Protein AF-0000000086680291 (afdb_homodimer)

Solvent-accessible surface area (backbone atoms only — not comparable to full-atom values): 14594 Å² total; per-residue (Å²): 132,81,42,62,79,55,76,94,54,46,57,50,33,72,49,66,26,49,26,34,42,19,30,31,40,96,87,62,37,33,43,34,43,78,38,65,44,35,64,46,83,51,97,93,32,51,30,39,36,39,74,45,59,66,85,38,68,64,52,56,16,38,73,78,38,37,42,27,11,30,26,35,42,32,84,90,45,73,49,30,36,41,31,36,31,26,33,55,76,48,73,38,56,79,63,20,62,62,51,46,39,55,48,23,36,63,65,67,71,38,74,61,84,78,78,54,93,87,67,49,44,31,30,36,35,27,38,45,67,41,70,48,75,50,67,80,115,132,81,43,62,80,56,78,94,55,47,57,50,33,71,47,69,26,49,25,33,43,19,29,32,40,98,87,60,37,34,43,33,42,79,38,66,45,35,65,45,83,51,97,93,34,52,30,39,38,40,73,43,58,66,86,38,68,65,53,56,16,39,73,78,37,38,42,27,11,31,24,35,42,32,82,89,45,71,49,31,36,40,30,37,30,28,34,54,75,47,73,37,57,76,62,20,62,62,51,45,38,54,48,23,37,62,65,68,70,38,74,62,85,79,78,54,92,88,66,49,44,33,29,36,35,26,39,46,66,42,68,49,75,49,66,80,114

pLDDT: mean 97.07, std 4.75, range [52.84, 99.0]

Sequence (274 aa):
MTTRIPDDYLDLFTGSAFGHLATVMADGSPQVTPVWVAVEERDGGQVVLVNSKQGRLKNRNMARRPRVALSVQDPERPYRYVSVRGVVESVSTDGAEEQLEGLSQRYLGTAYPWYRPGEVRELFRIRPDRVVVADFGMTTRIPDDYLDLFTGSAFGHLATVMADGSPQVTPVWVAVEERDGGQVVLVNSKQGRLKNRNMARRPRVALSVQDPERPYRYVSVRGVVESVSTDGAEEQLEGLSQRYLGTAYPWYRPGEVRELFRIRPDRVVVADFG

Secondary structure (DSSP, 8-state):
------GGGTHHHHSSPEEEEEEE-TTS-EEEEEEE-EEEEETTEEEEEEEEETT-HHHHHHHH--EEEEEEE-SSSTTEEEEEEEEEEEEESTTHHHHHHHHHHHHHSSS-TT--TT--EEEEEEEEEEEEEEE--/------GGGTHHHHSSPEEEEEEE-TTS-EEEEEEE-EEEEETTEEEEEEEEETT-HHHHHHHH--EEEEEEE-SSSTTEEEEEEEEEEEEESTTHHHHHHHHHHHHHSSS-TT--TT--EEEEEEEEEEEEEEE--

Nearest PDB structures (foldseek):
  3f7e-assembly1_B  TM=8.906E-01  e=2.891E-12  Mycolicibacterium smegmatis
  8ct0-assembly2_B  TM=5.779E-01  e=1.675E-03  Kitasatospora aureofaciens
  8ct0-assembly4_E  TM=5.747E-01  e=1.584E-03  Kitasatospora aureofaciens
  5zyr-assembly1_B  TM=5.551E-01  e=2.933E-03  Acinetobacter baumannii
  3kyg-assembly1_B  TM=6.711E-01  e=6.051E-02  Vibrio cholerae

Organism: NCBI:txid175570

Structure (mmCIF, N/CA/C/O backbone):
data_AF-0000000086680291-model_v1
#
loop_
_entity.id
_entity.type
_entity.pdbx_description
1 polymer 'PPOX class F420-dependent enzyme'
#
loop_
_atom_site.group_PDB
_atom_site.id
_atom_site.type_symbol
_atom_site.label_atom_id
_atom_site.label_alt_id
_atom_site.label_comp_id
_atom_site.label_asym_id
_atom_site.label_entity_id
_atom_site.label_seq_id
_atom_site.pdbx_PDB_ins_code
_atom_site.Cartn_x
_atom_site.Cartn_y
_atom_site.Cartn_z
_atom_site.occupancy
_atom_site.B_iso_or_equiv
_atom_site.auth_seq_id
_atom_site.auth_comp_id
_atom_site.auth_asym_id
_atom_site.auth_atom_id
_atom_site.pdbx_PDB_model_num
ATOM 1 N N . MET A 1 1 ? 20.406 10.758 14 1 52.84 1 MET A N 1
ATOM 2 C CA . MET A 1 1 ? 20.203 11.422 12.719 1 52.84 1 MET A CA 1
ATOM 3 C C . MET A 1 1 ? 18.781 11.172 12.211 1 52.84 1 MET A C 1
ATOM 5 O O . MET A 1 1 ? 18.297 10.047 12.242 1 52.84 1 MET A O 1
ATOM 9 N N . THR A 1 2 ? 17.984 12.289 12.016 1 80.62 2 THR A N 1
ATOM 10 C CA . THR A 1 2 ? 16.578 12.234 11.648 1 80.62 2 THR A CA 1
ATOM 11 C C . THR A 1 2 ? 16.406 11.664 10.242 1 80.62 2 THR A C 1
ATOM 13 O O . THR A 1 2 ? 17.109 12.062 9.312 1 80.62 2 THR A O 1
ATOM 16 N N . THR A 1 3 ? 15.797 10.484 10.141 1 92.44 3 THR A N 1
ATOM 17 C CA . THR A 1 3 ? 15.523 9.883 8.844 1 92.44 3 THR A CA 1
ATOM 18 C C . THR A 1 3 ? 14.711 10.828 7.969 1 92.44 3 THR A C 1
ATOM 20 O O . THR A 1 3 ? 13.734 11.43 8.43 1 92.44 3 THR A O 1
ATOM 23 N N . ARG A 1 4 ? 15.258 11.023 6.758 1 95.38 4 ARG A N 1
ATOM 24 C CA . ARG A 1 4 ? 14.594 11.961 5.859 1 95.38 4 ARG A CA 1
ATOM 25 C C . ARG A 1 4 ? 14.289 11.312 4.516 1 95.38 4 ARG A C 1
ATOM 27 O O . ARG A 1 4 ? 14.992 10.391 4.09 1 95.38 4 ARG A O 1
ATOM 34 N N . ILE A 1 5 ? 13.203 11.805 3.883 1 97.56 5 ILE A N 1
ATOM 35 C CA . ILE A 1 5 ? 12.953 11.508 2.477 1 97.56 5 ILE A CA 1
ATOM 36 C C . ILE A 1 5 ? 13.945 12.273 1.603 1 97.56 5 ILE A C 1
ATOM 38 O O . ILE A 1 5 ? 14.086 13.492 1.729 1 97.56 5 ILE A O 1
ATOM 42 N N . PRO A 1 6 ? 14.664 11.562 0.77 1 97.31 6 PRO A N 1
ATOM 43 C CA . PRO A 1 6 ? 15.625 12.258 -0.085 1 97.31 6 PRO A CA 1
ATOM 44 C C . PRO A 1 6 ? 14.984 13.375 -0.909 1 97.31 6 PRO A C 1
ATOM 46 O O . PRO A 1 6 ? 13.852 13.227 -1.383 1 97.31 6 PRO A O 1
ATOM 49 N N . ASP A 1 7 ? 15.742 14.438 -1.147 1 96.38 7 ASP A N 1
ATOM 50 C CA . ASP A 1 7 ? 15.227 15.641 -1.808 1 96.38 7 ASP A CA 1
ATOM 51 C C . ASP A 1 7 ? 14.609 15.297 -3.162 1 96.38 7 ASP A C 1
ATOM 53 O O . ASP A 1 7 ? 13.578 15.852 -3.533 1 96.38 7 ASP A O 1
ATOM 57 N N . ASP A 1 8 ? 15.219 14.367 -3.908 1 96.94 8 ASP A N 1
ATOM 58 C CA . ASP A 1 8 ? 14.805 14.016 -5.262 1 96.94 8 ASP A CA 1
ATOM 59 C C . ASP A 1 8 ? 13.477 13.258 -5.246 1 96.94 8 ASP A C 1
ATOM 61 O O . ASP A 1 8 ? 12.898 12.992 -6.301 1 96.94 8 ASP A O 1
ATOM 65 N N . TYR A 1 9 ? 12.93 12.945 -4.039 1 98.19 9 TYR A N 1
ATOM 66 C CA . TYR A 1 9 ? 11.672 12.203 -3.947 1 98.19 9 TYR A CA 1
ATOM 67 C C . TYR A 1 9 ? 10.609 13.023 -3.232 1 98.19 9 TYR A C 1
ATOM 69 O O . TYR A 1 9 ? 9.469 12.57 -3.074 1 98.19 9 TYR A O 1
ATOM 77 N N . LEU A 1 10 ? 10.938 14.227 -2.791 1 97.75 10 LEU A N 1
ATOM 78 C CA . LEU A 1 10 ? 9.992 15.078 -2.074 1 97.75 10 LEU A CA 1
ATOM 79 C C . LEU A 1 10 ? 8.844 15.5 -2.986 1 97.75 10 LEU A C 1
ATOM 81 O O . LEU A 1 10 ? 7.75 15.797 -2.51 1 97.75 10 LEU A O 1
ATOM 85 N N . ASP A 1 11 ? 9.102 15.484 -4.309 1 98.19 11 ASP A N 1
ATOM 86 C CA . ASP A 1 11 ? 8.07 15.844 -5.273 1 98.19 11 ASP A CA 1
ATOM 87 C C . ASP A 1 11 ? 6.883 14.891 -5.195 1 98.19 11 ASP A C 1
ATOM 89 O O . ASP A 1 11 ? 5.754 15.258 -5.523 1 98.19 11 ASP A O 1
ATOM 93 N N . LEU A 1 12 ? 7.094 13.664 -4.75 1 98.56 12 LEU A N 1
ATOM 94 C CA . LEU A 1 12 ? 6.008 12.695 -4.59 1 98.56 12 LEU A CA 1
ATOM 95 C C . LEU A 1 12 ? 5.039 13.148 -3.5 1 98.56 12 LEU A C 1
ATOM 97 O O . LEU A 1 12 ? 3.861 12.781 -3.523 1 98.56 12 LEU A O 1
ATOM 101 N N . PHE A 1 13 ? 5.496 13.992 -2.594 1 98.5 13 PHE A N 1
ATOM 102 C CA . PHE A 1 13 ? 4.684 14.422 -1.464 1 98.5 13 PHE A CA 1
ATOM 103 C C . PHE A 1 13 ? 4.168 15.844 -1.678 1 98.5 13 PHE A C 1
ATOM 105 O O . PHE A 1 13 ? 3.346 16.328 -0.903 1 98.5 13 PHE A O 1
ATOM 112 N N . THR A 1 14 ? 4.691 16.516 -2.695 1 97.19 14 THR A N 1
ATOM 113 C CA . THR A 1 14 ? 4.25 17.875 -2.973 1 97.19 14 THR A CA 1
ATOM 114 C C . THR A 1 14 ? 3.389 17.922 -4.234 1 97.19 14 THR A C 1
ATOM 116 O O . THR A 1 14 ? 2.713 18.922 -4.496 1 97.19 14 THR A O 1
ATOM 119 N N . GLY A 1 15 ? 3.43 16.812 -4.969 1 97 15 GLY A N 1
ATOM 120 C 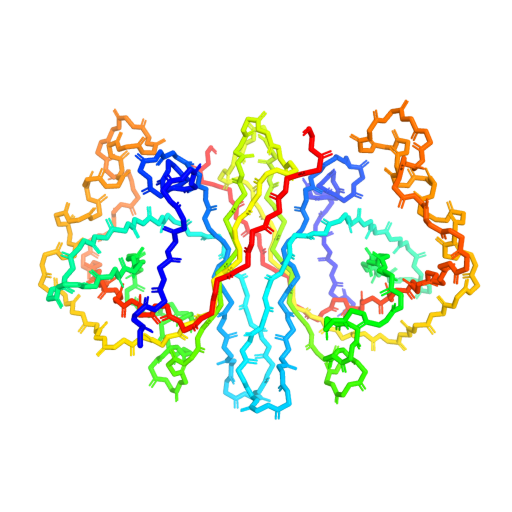CA . GLY A 1 15 ? 2.559 16.641 -6.121 1 97 15 GLY A CA 1
ATOM 121 C C . GLY A 1 15 ? 1.284 15.883 -5.805 1 97 15 GLY A C 1
ATOM 122 O O . GLY A 1 15 ? 0.722 16.031 -4.715 1 97 15 GLY A O 1
ATOM 123 N N . SER A 1 16 ? 0.807 15.078 -6.805 1 97.25 16 SER A N 1
ATOM 124 C CA . SER A 1 16 ? -0.5 14.453 -6.641 1 97.25 16 SER A CA 1
ATOM 125 C C . SER A 1 16 ? -0.378 12.938 -6.551 1 97.25 16 SER A C 1
ATOM 127 O O . SER A 1 16 ? -1.304 12.211 -6.922 1 97.25 16 SER A O 1
ATOM 129 N N . ALA A 1 17 ? 0.81 12.461 -6.156 1 98.56 17 ALA A N 1
ATOM 130 C CA . ALA A 1 17 ? 0.977 11.023 -5.953 1 98.56 17 ALA A CA 1
ATOM 131 C C . ALA A 1 17 ? 0.166 10.539 -4.754 1 98.56 17 ALA A C 1
ATOM 133 O O . ALA A 1 17 ? 0.077 11.234 -3.738 1 98.56 17 ALA A O 1
ATOM 134 N N . PHE A 1 18 ? -0.437 9.391 -4.895 1 98.75 18 PHE A N 1
ATOM 135 C CA . PHE A 1 18 ? -1.094 8.758 -3.756 1 98.75 18 PHE A CA 1
ATOM 136 C C . PHE A 1 18 ? -0.089 7.973 -2.918 1 98.75 18 PHE A C 1
ATOM 138 O O . PHE A 1 18 ? 0.901 7.461 -3.445 1 98.75 18 PHE A O 1
ATOM 145 N N . GLY A 1 19 ? -0.344 7.906 -1.673 1 98.88 19 GLY A N 1
ATOM 146 C CA . GLY A 1 19 ? 0.287 6.93 -0.799 1 98.88 19 GLY A CA 1
ATOM 147 C C . GLY A 1 19 ? -0.612 5.754 -0.471 1 98.88 19 GLY A C 1
ATOM 148 O O . GLY A 1 19 ? -1.834 5.898 -0.405 1 98.88 19 GLY A O 1
ATOM 149 N N . HIS A 1 20 ? -0.045 4.641 -0.271 1 98.94 20 HIS A N 1
ATOM 150 C CA . HIS A 1 20 ? -0.736 3.482 0.283 1 98.94 20 HIS A CA 1
ATOM 151 C C . HIS A 1 20 ? -0.276 3.197 1.708 1 98.94 20 HIS A C 1
ATOM 153 O O . HIS A 1 20 ? 0.855 2.756 1.923 1 98.94 20 HIS A O 1
ATOM 159 N N . LEU A 1 21 ? -1.153 3.52 2.668 1 99 21 LEU A N 1
ATOM 160 C CA . LEU A 1 21 ? -0.85 3.473 4.094 1 99 21 LEU A CA 1
ATOM 161 C C . LEU A 1 21 ? -1.194 2.107 4.68 1 99 21 LEU A C 1
ATOM 163 O O . LEU A 1 21 ? -2.35 1.68 4.629 1 99 21 LEU A O 1
ATOM 167 N N . ALA A 1 22 ? -0.197 1.456 5.164 1 99 22 ALA A N 1
ATOM 168 C CA . ALA A 1 22 ? -0.385 0.183 5.852 1 99 22 ALA A CA 1
ATOM 169 C C . ALA A 1 22 ? -0.428 0.379 7.367 1 99 22 ALA A C 1
ATOM 171 O O . ALA A 1 22 ? 0.438 1.048 7.934 1 99 22 ALA A O 1
ATOM 172 N N . THR A 1 23 ? -1.399 -0.088 7.969 1 99 23 THR A N 1
ATOM 173 C CA . THR A 1 23 ? -1.589 -0.13 9.414 1 99 23 THR A CA 1
ATOM 174 C C . THR A 1 23 ? -1.835 -1.561 9.883 1 99 23 THR A C 1
ATOM 176 O O . THR A 1 23 ? -1.969 -2.475 9.07 1 99 23 THR A O 1
ATOM 179 N N . VAL A 1 24 ? -1.775 -1.788 11.203 1 98.94 24 VAL A N 1
ATOM 180 C CA . VAL A 1 24 ? -1.942 -3.133 11.75 1 98.94 24 VAL A CA 1
ATOM 181 C C . VAL A 1 24 ? -3.225 -3.199 12.578 1 98.94 24 VAL A C 1
ATOM 183 O O . VAL A 1 24 ? -3.434 -2.381 13.477 1 98.94 24 VAL A O 1
ATOM 186 N N . MET A 1 25 ? -4.004 -4.18 12.234 1 98.81 25 MET A N 1
ATOM 187 C CA . MET A 1 25 ? -5.301 -4.344 12.875 1 98.81 25 MET A CA 1
ATOM 188 C C . MET A 1 25 ? -5.148 -4.977 14.258 1 98.81 25 MET A C 1
ATOM 190 O O . MET A 1 25 ? -4.059 -5.418 14.625 1 98.81 25 MET A O 1
ATOM 194 N N . ALA A 1 26 ? -6.242 -5.008 15.039 1 98.56 26 ALA A N 1
ATOM 195 C CA . ALA A 1 26 ? -6.242 -5.523 16.406 1 98.56 26 ALA A CA 1
ATOM 196 C C . ALA A 1 26 ? -5.773 -6.977 16.453 1 98.56 26 ALA A C 1
ATOM 198 O O . ALA A 1 26 ? -5.117 -7.398 17.406 1 98.56 26 ALA A O 1
ATOM 199 N N . ASP A 1 27 ? -5.996 -7.754 15.414 1 98.31 27 ASP A N 1
ATOM 200 C CA . ASP A 1 27 ? -5.652 -9.172 15.391 1 98.31 27 ASP A CA 1
ATOM 201 C C . ASP A 1 27 ? -4.23 -9.383 14.875 1 98.31 27 ASP A C 1
ATOM 203 O O . ASP A 1 27 ? -3.803 -10.516 14.664 1 98.31 27 ASP A O 1
ATOM 207 N N . GLY A 1 28 ? -3.566 -8.312 14.57 1 98.62 28 GLY A N 1
ATOM 208 C CA . GLY A 1 28 ? -2.17 -8.383 14.172 1 98.62 28 GLY A CA 1
ATOM 209 C C . GLY A 1 28 ? -1.984 -8.438 12.664 1 98.62 28 GLY A C 1
ATOM 210 O O . GLY A 1 28 ? -0.855 -8.398 12.172 1 98.62 28 GLY A O 1
ATOM 211 N N . SER A 1 29 ? -3.076 -8.547 11.898 1 98.81 29 SER A N 1
ATOM 212 C CA . SER A 1 29 ? -2.988 -8.562 10.438 1 98.81 29 SER A CA 1
ATOM 213 C C . SER A 1 29 ? -2.965 -7.148 9.867 1 98.81 29 SER A C 1
ATOM 215 O O . SER A 1 29 ? -3.352 -6.195 10.547 1 98.81 29 SER A O 1
ATOM 217 N N . PRO A 1 30 ? -2.455 -6.973 8.648 1 98.94 30 PRO A N 1
ATOM 218 C CA . PRO A 1 30 ? -2.346 -5.621 8.102 1 98.94 30 PRO A CA 1
ATOM 219 C C . PRO A 1 30 ? -3.604 -5.188 7.352 1 98.94 30 PRO A C 1
ATOM 221 O O . PRO A 1 30 ? -4.422 -6.027 6.973 1 98.94 30 PRO A O 1
ATOM 224 N N . GLN A 1 31 ? -3.76 -3.924 7.23 1 98.88 31 GLN A N 1
ATOM 225 C CA . GLN A 1 31 ? -4.672 -3.201 6.348 1 98.88 31 GLN A CA 1
ATOM 226 C C . GLN A 1 31 ? -3.928 -2.15 5.527 1 98.88 31 GLN A C 1
ATOM 228 O O . GLN A 1 31 ? -2.994 -1.517 6.023 1 98.88 31 GLN A O 1
ATOM 233 N N . VAL A 1 32 ? -4.324 -1.943 4.289 1 98.94 32 VAL A N 1
ATOM 234 C CA . VAL A 1 32 ? -3.662 -0.935 3.467 1 98.94 32 VAL A CA 1
ATOM 235 C C . VAL A 1 32 ? -4.695 -0.216 2.6 1 98.94 32 VAL A C 1
ATOM 237 O O . VAL A 1 32 ? -5.609 -0.845 2.062 1 98.94 32 VAL A O 1
ATOM 240 N N . THR A 1 33 ? -4.629 1.064 2.541 1 98.56 33 THR A N 1
ATOM 241 C CA . THR A 1 33 ? -5.555 1.887 1.768 1 98.56 33 THR A CA 1
ATOM 242 C C . THR A 1 33 ? -4.816 3.037 1.09 1 98.56 33 THR A C 1
ATOM 244 O O . THR A 1 33 ? -3.818 3.537 1.613 1 98.56 33 THR A O 1
ATOM 247 N N . PRO A 1 34 ? -5.352 3.445 -0.085 1 98.75 34 PRO A N 1
ATOM 248 C CA . PRO A 1 34 ? -4.777 4.66 -0.673 1 98.75 34 PRO A CA 1
ATOM 249 C C . PRO A 1 34 ? -5.156 5.922 0.098 1 98.75 34 PRO A C 1
ATOM 251 O O . PRO A 1 34 ? -6.273 6.027 0.608 1 98.75 34 PRO A O 1
ATOM 254 N N . VAL A 1 35 ? -4.203 6.871 0.166 1 98.88 35 VAL A N 1
ATOM 255 C CA . VAL A 1 35 ? -4.418 8.141 0.854 1 98.88 35 VAL A CA 1
ATOM 256 C C . VAL A 1 35 ? -3.717 9.266 0.094 1 98.88 35 VAL A C 1
ATOM 258 O O . VAL A 1 35 ? -2.777 9.016 -0.665 1 98.88 35 VAL A O 1
ATOM 261 N N . TRP A 1 36 ? -4.219 10.5 0.311 1 98.88 36 TRP A N 1
ATOM 262 C CA . TRP A 1 36 ? -3.418 11.672 -0.016 1 98.88 36 TRP A CA 1
ATOM 263 C C . TRP A 1 36 ? -2.314 11.883 1.016 1 98.88 36 TRP A C 1
ATOM 265 O O . TRP A 1 36 ? -2.484 11.555 2.191 1 98.88 36 TRP A O 1
ATOM 275 N N . VAL A 1 37 ? -1.168 12.422 0.545 1 98.94 37 VAL A N 1
ATOM 276 C CA . VAL A 1 37 ? -0.034 12.562 1.452 1 98.94 37 VAL A CA 1
ATOM 277 C C . VAL A 1 37 ? 0.583 13.953 1.293 1 98.94 37 VAL A C 1
ATOM 279 O O . VAL A 1 37 ? 0.422 14.594 0.253 1 98.94 37 VAL A O 1
ATOM 282 N N . ALA A 1 38 ? 1.226 14.375 2.32 1 98.81 38 ALA A N 1
ATOM 283 C CA . ALA A 1 38 ? 2.055 15.578 2.342 1 98.81 38 ALA A CA 1
ATOM 284 C C . ALA A 1 38 ? 3.248 15.406 3.279 1 98.81 38 ALA A C 1
ATOM 286 O O . ALA A 1 38 ? 3.344 14.398 3.99 1 98.81 38 ALA A O 1
ATOM 287 N N . VAL A 1 39 ? 4.191 16.25 3.146 1 98.31 39 VAL A N 1
ATOM 288 C CA . VAL A 1 39 ? 5.344 16.297 4.043 1 98.31 39 VAL A CA 1
ATOM 289 C C . VAL A 1 39 ? 5.57 17.734 4.52 1 98.31 39 VAL A C 1
ATOM 291 O O . VAL A 1 39 ? 5.359 18.688 3.764 1 98.31 39 VAL A O 1
ATOM 294 N N . GLU A 1 40 ? 5.867 17.859 5.723 1 95.81 40 GLU A N 1
ATOM 295 C CA . GLU A 1 40 ? 6.25 19.172 6.246 1 95.81 40 GLU A CA 1
ATOM 296 C C . GLU A 1 40 ? 7.527 19.078 7.07 1 95.81 40 GLU A C 1
ATOM 298 O O . GLU A 1 40 ? 7.895 18 7.551 1 95.81 40 GLU A O 1
ATOM 303 N N . GLU A 1 41 ? 8.18 20.219 7.152 1 94.38 41 GLU A N 1
ATOM 304 C CA . GLU A 1 41 ? 9.312 20.375 8.07 1 94.38 41 GLU A CA 1
ATOM 305 C C . GLU A 1 41 ? 8.836 20.766 9.461 1 94.38 41 GLU A C 1
ATOM 307 O O . GLU A 1 41 ? 8.047 21.703 9.609 1 94.38 41 GLU A O 1
ATOM 312 N N . ARG A 1 42 ? 9.297 19.953 10.422 1 89.12 42 ARG A N 1
ATOM 313 C CA . ARG A 1 42 ? 8.953 20.25 11.812 1 89.12 42 ARG A CA 1
ATOM 314 C C . ARG A 1 42 ? 10.125 19.969 12.734 1 89.12 42 ARG A C 1
ATOM 316 O O . ARG A 1 42 ? 10.664 18.859 12.742 1 89.12 42 ARG A O 1
ATOM 323 N N . ASP A 1 43 ? 10.516 21.047 13.562 1 88.12 43 ASP A N 1
ATOM 324 C CA . ASP A 1 43 ? 11.562 20.953 14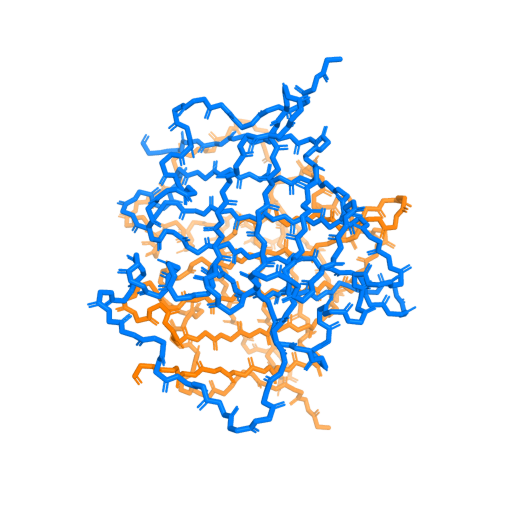.578 1 88.12 43 ASP A CA 1
ATOM 325 C C . ASP A 1 43 ? 12.836 20.344 13.984 1 88.12 43 ASP A C 1
ATOM 327 O O . ASP A 1 43 ? 13.438 19.453 14.578 1 88.12 43 ASP A O 1
ATOM 331 N N . GLY A 1 44 ? 13.156 20.719 12.82 1 87.44 44 GLY A N 1
ATOM 332 C CA . GLY A 1 44 ? 14.398 20.312 12.188 1 87.44 44 GLY A CA 1
ATOM 333 C C . GLY A 1 44 ? 14.305 18.953 11.531 1 87.44 44 GLY A C 1
ATOM 334 O O . GLY A 1 44 ? 15.297 18.438 11.016 1 87.44 44 GLY A O 1
ATOM 335 N N . GLY A 1 45 ? 13.094 18.391 11.57 1 92.88 45 GLY A N 1
ATOM 336 C CA . GLY A 1 45 ? 12.875 17.109 10.914 1 92.88 45 GLY A CA 1
ATOM 337 C C . GLY A 1 45 ? 11.695 17.125 9.953 1 92.88 45 GLY A C 1
ATOM 338 O O . GLY A 1 45 ? 11.086 18.172 9.727 1 92.88 45 GLY A O 1
ATOM 339 N N . GLN A 1 46 ? 11.523 15.969 9.273 1 95.5 46 GLN A N 1
ATOM 340 C CA . GLN A 1 46 ? 10.406 15.805 8.352 1 95.5 46 GLN A CA 1
ATOM 341 C C . GLN A 1 46 ? 9.281 14.984 8.977 1 95.5 46 GLN A C 1
ATOM 343 O O . GLN A 1 46 ? 9.547 14.031 9.719 1 95.5 46 GLN A O 1
ATOM 348 N N . VAL A 1 47 ? 8.055 15.422 8.703 1 97.69 47 VAL A N 1
ATOM 349 C CA . VAL A 1 47 ? 6.902 14.617 9.094 1 97.69 47 VAL A CA 1
ATOM 350 C C . VAL A 1 47 ? 5.992 14.398 7.887 1 97.69 47 VAL A C 1
ATOM 352 O O . VAL A 1 47 ? 5.77 15.32 7.098 1 97.69 47 VAL A O 1
ATOM 355 N N . VAL A 1 48 ? 5.598 13.188 7.742 1 98.75 48 VAL A N 1
ATOM 356 C CA . VAL A 1 48 ? 4.605 12.859 6.723 1 98.75 48 VAL A CA 1
ATOM 357 C C . VAL A 1 48 ? 3.199 13.062 7.281 1 98.75 48 VAL A C 1
ATOM 359 O O . VAL A 1 48 ? 2.916 12.688 8.422 1 98.75 48 VAL A O 1
ATOM 362 N N . LEU A 1 49 ? 2.367 13.672 6.445 1 98.88 49 LEU A N 1
ATOM 363 C CA . LEU A 1 49 ? 1.006 13.984 6.863 1 98.88 49 LEU A CA 1
ATOM 364 C C . LEU A 1 49 ? -0.003 13.102 6.133 1 98.88 49 LEU A C 1
ATOM 366 O O . LEU A 1 49 ? 0.078 12.945 4.914 1 98.88 49 LEU A O 1
ATOM 370 N N . VAL A 1 50 ? -0.925 12.578 6.93 1 98.94 50 VAL A N 1
ATOM 371 C CA . VAL A 1 50 ? -2.1 11.883 6.414 1 98.94 50 VAL A CA 1
ATOM 372 C C . VAL A 1 50 ? -3.361 12.445 7.066 1 98.94 50 VAL A C 1
ATOM 374 O O . VAL A 1 50 ? -3.428 12.578 8.289 1 98.94 50 VAL A O 1
ATOM 377 N N . ASN A 1 51 ? -4.289 12.859 6.23 1 98.94 51 ASN A N 1
ATOM 378 C CA . ASN A 1 51 ? -5.598 13.352 6.648 1 98.94 51 ASN A CA 1
ATOM 379 C C . ASN A 1 51 ? -6.672 12.281 6.504 1 98.94 51 ASN A C 1
ATOM 381 O O . ASN A 1 51 ? -6.789 11.648 5.449 1 98.94 51 ASN A O 1
ATOM 385 N N . SER A 1 52 ? -7.418 11.969 7.566 1 98.81 52 SER A N 1
ATOM 386 C CA . SER A 1 52 ? -8.398 10.883 7.523 1 98.81 52 SER A CA 1
ATOM 387 C C . SER A 1 52 ? -9.656 11.242 8.305 1 98.81 52 SER A C 1
ATOM 389 O O . SER A 1 52 ? -9.578 11.914 9.336 1 98.81 52 SER A O 1
ATOM 391 N N . LYS A 1 53 ? -10.781 10.812 7.766 1 98.5 53 LYS A N 1
ATOM 392 C CA . LYS A 1 53 ? -12.039 11 8.484 1 98.5 53 LYS A CA 1
ATOM 393 C C . LYS A 1 53 ? -12.078 10.156 9.758 1 98.5 53 LYS A C 1
ATOM 395 O O . LYS A 1 53 ? -11.734 8.977 9.734 1 98.5 53 LYS A O 1
ATOM 400 N N . GLN A 1 54 ? -12.5 10.781 10.82 1 98.38 54 GLN A N 1
ATOM 401 C CA . GLN A 1 54 ? -12.648 10.055 12.078 1 98.38 54 GLN A CA 1
ATOM 402 C C . GLN A 1 54 ? -13.57 8.852 11.914 1 98.38 54 GLN A C 1
ATOM 404 O O . GLN A 1 54 ? -14.602 8.945 11.242 1 98.38 54 GLN A O 1
ATOM 409 N N . GLY A 1 55 ? -13.18 7.715 12.539 1 97.31 55 GLY A N 1
ATOM 410 C CA . GLY A 1 55 ? -14.023 6.531 12.523 1 97.31 55 GLY A CA 1
ATOM 411 C C . GLY A 1 55 ? -13.539 5.465 11.555 1 97.31 55 GLY A C 1
ATOM 412 O O . GLY A 1 55 ? -14.023 4.332 11.578 1 97.31 55 GLY A O 1
ATOM 413 N N . ARG A 1 56 ? -12.641 5.824 10.719 1 97.94 56 ARG A N 1
ATOM 414 C CA . ARG A 1 56 ? -12.117 4.852 9.766 1 97.94 56 ARG A CA 1
ATOM 415 C C . ARG A 1 56 ? -11.289 3.783 10.469 1 97.94 56 ARG A C 1
ATOM 417 O O . ARG A 1 56 ? -10.727 4.031 11.539 1 97.94 56 ARG A O 1
ATOM 424 N N . LEU A 1 57 ? -11.227 2.666 9.875 1 98.5 57 LEU A N 1
ATOM 425 C CA . LEU A 1 57 ? -10.461 1.545 10.406 1 98.5 57 LEU A CA 1
ATOM 426 C C . LEU A 1 57 ? -8.992 1.931 10.594 1 98.5 57 LEU A C 1
ATOM 428 O O . LEU A 1 57 ? -8.398 1.619 11.625 1 98.5 57 LEU A O 1
ATOM 432 N N . LYS A 1 58 ? -8.406 2.615 9.625 1 98.81 58 LYS A N 1
ATOM 433 C CA . LYS A 1 58 ? -7.004 3.004 9.711 1 98.81 58 LYS A CA 1
ATOM 434 C C . LYS A 1 58 ? -6.758 3.914 10.914 1 98.81 58 LYS A C 1
ATOM 436 O O . LYS A 1 58 ? -5.703 3.844 11.547 1 98.81 58 LYS A O 1
ATOM 441 N N . ASN A 1 59 ? -7.758 4.727 11.211 1 98.88 59 ASN A N 1
ATOM 442 C CA . ASN A 1 59 ? -7.625 5.578 12.383 1 98.88 59 ASN A CA 1
ATOM 443 C C . ASN A 1 59 ? -7.547 4.75 13.664 1 98.88 59 ASN A C 1
ATOM 445 O O . ASN A 1 59 ? -6.672 4.973 14.5 1 98.88 59 ASN A O 1
ATOM 449 N N . ARG A 1 60 ? -8.438 3.85 13.797 1 98.81 60 ARG A N 1
ATOM 450 C CA . ARG A 1 60 ? -8.461 2.98 14.969 1 98.81 60 ARG A CA 1
ATOM 451 C C . ARG A 1 60 ? -7.172 2.164 15.078 1 98.81 60 ARG A C 1
ATOM 453 O O . ARG A 1 60 ? -6.621 1.998 16.172 1 98.81 60 ARG A O 1
ATOM 460 N N . ASN A 1 61 ? -6.723 1.677 13.922 1 98.94 61 ASN A N 1
ATOM 461 C CA . ASN A 1 61 ? -5.473 0.926 13.898 1 98.94 61 ASN A CA 1
ATOM 462 C C . ASN A 1 61 ? -4.305 1.763 14.414 1 98.94 61 ASN A C 1
ATOM 464 O O . ASN A 1 61 ? -3.541 1.311 15.266 1 98.94 61 ASN A O 1
ATOM 468 N N . MET A 1 62 ? -4.211 2.982 13.914 1 98.88 62 MET A N 1
ATOM 469 C CA . MET A 1 62 ? -3.08 3.844 14.25 1 98.88 62 MET A CA 1
ATOM 470 C C . MET A 1 62 ? -3.129 4.266 15.711 1 98.88 62 MET A C 1
ATOM 472 O O . MET A 1 62 ? -2.086 4.441 16.344 1 98.88 62 MET A O 1
ATOM 476 N N . ALA A 1 63 ? -4.32 4.395 16.25 1 98.69 63 ALA A N 1
ATOM 477 C CA . ALA A 1 63 ? -4.465 4.707 17.672 1 98.69 63 ALA A CA 1
ATOM 478 C C . ALA A 1 63 ? -3.951 3.566 18.547 1 98.69 63 ALA A C 1
ATOM 480 O O . ALA A 1 63 ? -3.35 3.801 19.594 1 98.69 63 ALA A O 1
ATOM 481 N N . ARG A 1 64 ? -4.164 2.342 18.141 1 98.62 64 ARG A N 1
ATOM 482 C CA . ARG A 1 64 ? -3.766 1.157 18.891 1 98.62 64 ARG A CA 1
ATOM 483 C C . ARG A 1 64 ? -2.289 0.841 18.672 1 98.62 64 ARG A C 1
ATOM 485 O O . ARG A 1 64 ? -1.595 0.427 19.594 1 98.62 64 ARG A O 1
ATOM 492 N N . ARG A 1 65 ? -1.852 0.993 17.438 1 98.69 65 ARG A N 1
ATOM 493 C CA . ARG A 1 65 ? -0.487 0.697 17.016 1 98.69 65 ARG A CA 1
ATOM 494 C C . ARG A 1 65 ? 0.06 1.803 16.109 1 98.69 65 ARG A C 1
ATOM 496 O O . ARG A 1 65 ? -0.243 1.85 14.922 1 98.69 65 ARG A O 1
ATOM 503 N N . PRO A 1 66 ? 0.903 2.627 16.641 1 98.88 66 PRO A N 1
ATOM 504 C CA . PRO A 1 66 ? 1.252 3.865 15.938 1 98.88 66 PRO A CA 1
ATOM 505 C C . PRO A 1 66 ? 2.322 3.654 14.875 1 98.88 66 PRO A C 1
ATOM 507 O O . PRO A 1 66 ? 2.635 4.578 14.117 1 98.88 66 PRO A O 1
ATOM 510 N N . ARG A 1 67 ? 2.984 2.486 14.852 1 98.88 67 ARG A N 1
ATOM 511 C CA . ARG A 1 67 ? 3.932 2.221 13.773 1 98.88 67 ARG A CA 1
ATOM 512 C C . ARG A 1 67 ? 3.203 1.886 12.477 1 98.88 67 ARG A C 1
ATOM 514 O O . ARG A 1 67 ? 2.332 1.014 12.453 1 98.88 67 ARG A O 1
ATOM 521 N N . VAL A 1 68 ? 3.521 2.604 11.422 1 99 68 VAL A N 1
ATOM 522 C CA . VAL A 1 68 ? 2.838 2.48 10.133 1 99 68 VAL A CA 1
ATOM 523 C C . VAL A 1 68 ? 3.865 2.4 9.008 1 99 68 VAL A C 1
ATOM 525 O O . VAL A 1 68 ? 5.066 2.561 9.242 1 99 68 VAL A O 1
ATOM 528 N N . ALA A 1 69 ? 3.438 2.051 7.812 1 99 69 ALA A N 1
ATOM 529 C CA . ALA A 1 69 ? 4.25 2.076 6.598 1 99 69 ALA A CA 1
ATOM 530 C C . ALA A 1 69 ? 3.498 2.744 5.449 1 99 69 ALA A C 1
ATOM 532 O O . ALA A 1 69 ? 2.266 2.725 5.414 1 99 69 ALA A O 1
ATOM 533 N N . LEU A 1 70 ? 4.188 3.336 4.582 1 98.94 70 LEU A N 1
ATOM 534 C CA . LEU A 1 70 ? 3.65 4.078 3.445 1 98.94 70 LEU A CA 1
ATOM 535 C C . LEU A 1 70 ? 4.461 3.799 2.184 1 98.94 70 LEU A C 1
ATOM 537 O O . LEU A 1 70 ? 5.691 3.826 2.211 1 98.94 70 LEU A O 1
ATOM 541 N N . SER A 1 71 ? 3.791 3.424 1.149 1 98.94 71 SER A N 1
ATOM 542 C CA . SER A 1 71 ? 4.352 3.285 -0.19 1 98.94 71 SER A CA 1
ATOM 543 C C . SER A 1 71 ? 3.82 4.363 -1.128 1 98.94 71 SER A C 1
ATOM 545 O O . SER A 1 71 ? 2.609 4.477 -1.328 1 98.94 71 SER A O 1
ATOM 547 N N . VAL A 1 72 ? 4.695 5.203 -1.674 1 98.88 72 VAL A N 1
ATOM 548 C CA . VAL A 1 72 ? 4.309 6.285 -2.574 1 98.88 72 VAL A CA 1
ATOM 549 C C . VAL A 1 72 ? 5.004 6.109 -3.922 1 98.88 72 VAL A C 1
ATOM 551 O O . VAL A 1 72 ? 6.234 6.125 -4 1 98.88 72 VAL A O 1
ATOM 554 N N . GLN A 1 73 ? 4.188 5.969 -4.941 1 97.94 73 GLN A N 1
ATOM 555 C CA . GLN A 1 73 ? 4.688 5.719 -6.289 1 97.94 73 GLN A CA 1
ATOM 556 C C . GLN A 1 73 ? 4.438 6.914 -7.203 1 97.94 73 GLN A C 1
ATOM 558 O O . GLN A 1 73 ? 3.373 7.539 -7.137 1 97.94 73 GL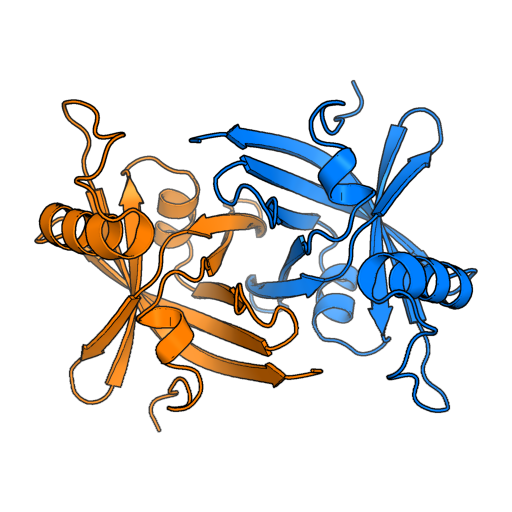N A O 1
ATOM 563 N N . ASP A 1 74 ? 5.391 7.176 -8.062 1 97.69 74 ASP A N 1
ATOM 564 C CA . ASP A 1 74 ? 5.266 8.242 -9.055 1 97.69 74 ASP A CA 1
ATOM 565 C C . ASP A 1 74 ? 4.195 7.902 -10.094 1 97.69 74 ASP A C 1
ATOM 567 O O . ASP A 1 74 ? 4.301 6.895 -10.789 1 97.69 74 ASP A O 1
ATOM 571 N N . PRO A 1 75 ? 3.191 8.766 -10.203 1 95.75 75 PRO A N 1
ATOM 572 C CA . PRO A 1 75 ? 2.117 8.438 -11.141 1 95.75 75 PRO A CA 1
ATOM 573 C C . PRO A 1 75 ? 2.568 8.5 -12.602 1 95.75 75 PRO A C 1
ATOM 575 O O . PRO A 1 75 ? 1.963 7.863 -13.461 1 95.75 75 PRO A O 1
ATOM 578 N N . GLU A 1 76 ? 3.627 9.227 -12.898 1 95.12 76 GLU A N 1
ATOM 579 C CA . GLU A 1 76 ? 4.094 9.383 -14.273 1 95.12 76 GLU A CA 1
ATOM 580 C C . GLU A 1 76 ? 5.242 8.422 -14.578 1 95.12 76 GLU A C 1
ATOM 582 O O . GLU A 1 76 ? 5.562 8.18 -15.742 1 95.12 76 GLU A O 1
ATOM 587 N N . ARG A 1 77 ? 5.945 7.98 -13.562 1 96.88 77 ARG A N 1
ATOM 588 C CA . ARG A 1 77 ? 7.047 7.027 -13.633 1 96.88 77 ARG A CA 1
ATOM 589 C C . ARG A 1 77 ? 6.883 5.926 -12.594 1 96.88 77 ARG A C 1
ATOM 591 O O . ARG A 1 77 ? 7.598 5.902 -11.586 1 96.88 77 ARG A O 1
ATOM 598 N N . PRO A 1 78 ? 6.051 4.969 -12.867 1 95.38 78 PRO A N 1
ATOM 599 C CA . PRO A 1 78 ? 5.559 4.059 -11.836 1 95.38 78 PRO A CA 1
ATOM 600 C C . PRO A 1 78 ? 6.668 3.201 -11.227 1 95.38 78 PRO A C 1
ATOM 602 O O . PRO A 1 78 ? 6.461 2.561 -10.195 1 95.38 78 PRO A O 1
ATOM 605 N N . TYR A 1 79 ? 7.852 3.191 -11.773 1 97.56 79 TYR A N 1
ATOM 606 C CA . TYR A 1 79 ? 8.93 2.379 -11.219 1 97.56 79 TYR A CA 1
ATOM 607 C C . TYR A 1 79 ? 9.828 3.215 -10.312 1 97.56 79 TYR A C 1
ATOM 609 O O . TYR A 1 79 ? 10.852 2.729 -9.828 1 97.56 79 TYR A O 1
ATOM 617 N N . ARG A 1 80 ? 9.508 4.504 -10.164 1 98.44 80 ARG A N 1
ATOM 618 C CA . ARG A 1 80 ? 10.07 5.418 -9.18 1 98.44 80 ARG A CA 1
ATOM 619 C C . ARG A 1 80 ? 9.172 5.523 -7.953 1 98.44 80 ARG A C 1
ATOM 621 O O . ARG A 1 80 ? 8.023 5.965 -8.055 1 98.44 80 ARG A O 1
ATOM 628 N N . TYR A 1 81 ? 9.656 5.074 -6.777 1 98.69 81 TYR A N 1
ATOM 629 C CA . TYR A 1 81 ? 8.797 5.117 -5.594 1 98.69 81 TYR A CA 1
ATOM 630 C C . TYR A 1 81 ? 9.633 5.27 -4.324 1 98.69 81 TYR A C 1
ATOM 632 O O . TYR A 1 81 ? 10.859 5.125 -4.359 1 98.69 81 TYR A O 1
ATOM 640 N N . VAL A 1 82 ? 9.008 5.637 -3.264 1 98.75 82 VAL A N 1
ATOM 641 C CA . VAL A 1 82 ? 9.578 5.711 -1.924 1 98.75 82 VAL A CA 1
ATOM 642 C C . VAL A 1 82 ? 8.734 4.887 -0.955 1 98.75 82 VAL A C 1
ATOM 644 O O . VAL A 1 82 ? 7.504 4.895 -1.037 1 98.75 82 VAL A O 1
ATOM 647 N N . SER A 1 83 ? 9.352 4.066 -0.161 1 98.62 83 SER A N 1
ATOM 648 C CA . SER A 1 83 ? 8.742 3.365 0.965 1 98.62 83 SER A CA 1
ATOM 649 C C . SER A 1 83 ? 9.18 3.971 2.295 1 98.62 83 SER A C 1
ATOM 651 O O . SER A 1 83 ? 10.375 4.117 2.553 1 98.62 83 SER A O 1
ATOM 653 N N . VAL A 1 84 ? 8.25 4.309 3.111 1 98.75 84 VAL A N 1
ATOM 654 C CA . VAL A 1 84 ? 8.5 4.914 4.418 1 98.75 84 VAL A CA 1
ATOM 655 C C . VAL A 1 84 ? 7.934 4.02 5.516 1 98.75 84 VAL A C 1
ATOM 657 O O . VAL A 1 84 ? 6.797 3.547 5.418 1 98.75 84 VAL A O 1
ATOM 660 N N . ARG A 1 85 ? 8.672 3.691 6.484 1 98.88 85 ARG A N 1
ATOM 661 C CA . ARG A 1 85 ? 8.18 3.223 7.773 1 98.88 85 ARG A CA 1
ATOM 662 C C . ARG A 1 85 ? 8.367 4.285 8.852 1 98.88 85 ARG A C 1
ATOM 664 O O . ARG A 1 85 ? 9.383 4.992 8.859 1 98.88 85 ARG A O 1
ATOM 671 N N . GLY A 1 86 ? 7.379 4.414 9.672 1 98.69 86 GLY A N 1
ATOM 672 C CA . GLY A 1 86 ? 7.457 5.457 10.68 1 98.69 86 GLY A CA 1
ATOM 673 C C . GLY A 1 86 ? 6.465 5.273 11.812 1 98.69 86 GLY A C 1
ATOM 674 O O . GLY A 1 86 ? 5.855 4.211 11.945 1 98.69 86 GLY A O 1
ATOM 675 N N . VAL A 1 87 ? 6.398 6.324 12.68 1 98.69 87 VAL A N 1
ATOM 676 C CA . VAL A 1 87 ? 5.555 6.293 13.867 1 98.69 87 VAL A CA 1
ATOM 677 C C . VAL A 1 87 ? 4.648 7.523 13.891 1 98.69 87 VAL A C 1
ATOM 679 O O . VAL A 1 87 ? 5.113 8.648 13.672 1 98.69 87 VAL A O 1
ATOM 682 N N . VAL A 1 88 ? 3.352 7.273 14.047 1 98.88 88 VAL A N 1
ATOM 683 C CA . VAL A 1 88 ? 2.449 8.391 14.305 1 98.88 88 VAL A CA 1
ATOM 684 C C . VAL A 1 88 ? 2.826 9.062 15.625 1 98.88 88 VAL A C 1
ATOM 686 O O . VAL A 1 88 ? 2.654 8.477 16.703 1 98.88 88 VAL A O 1
ATOM 689 N N . GLU A 1 89 ? 3.277 10.266 15.531 1 97.81 89 GLU A N 1
ATOM 690 C CA . GLU A 1 89 ? 3.721 10.93 16.75 1 97.81 89 GLU A CA 1
ATOM 691 C C . GLU A 1 89 ? 2.611 11.797 17.344 1 97.81 89 GLU A C 1
ATOM 693 O O . GLU A 1 89 ? 2.65 12.141 18.531 1 97.81 89 GLU A O 1
ATOM 698 N N . SER A 1 90 ? 1.694 12.219 16.484 1 98.06 90 SER A N 1
ATOM 699 C CA . SER A 1 90 ? 0.562 13 16.969 1 98.06 90 SER A CA 1
ATOM 700 C C . SER A 1 90 ? -0.628 12.906 16.031 1 98.06 90 SER A C 1
ATOM 702 O O . SER A 1 90 ? -0.464 12.594 14.844 1 98.06 90 SER A O 1
ATOM 704 N N . VAL A 1 91 ? -1.786 13.062 16.531 1 98.75 91 VAL A N 1
ATOM 705 C CA . VAL A 1 91 ? -3.045 13.211 15.797 1 98.75 91 VAL A CA 1
ATOM 706 C C . VAL A 1 91 ? -3.834 14.391 16.359 1 98.75 91 VAL A C 1
ATOM 708 O O . VAL A 1 91 ? -3.891 14.586 17.578 1 98.75 91 VAL A O 1
ATOM 711 N N . SER A 1 92 ? -4.387 15.234 15.484 1 98.56 92 SER A N 1
ATOM 712 C CA . SER A 1 92 ? -5.145 16.391 15.945 1 98.56 92 SER A CA 1
ATOM 713 C C . SER A 1 92 ? -6.266 16.75 14.969 1 98.56 92 SER A C 1
ATOM 715 O O . SER A 1 92 ? -6.148 16.5 13.766 1 98.56 92 SER A O 1
ATOM 717 N N . THR A 1 93 ? -7.316 17.328 15.516 1 98.69 93 THR A N 1
ATOM 718 C CA . THR A 1 93 ? -8.367 17.859 14.656 1 98.69 93 THR A CA 1
ATOM 719 C C . THR A 1 93 ? -8.086 19.312 14.289 1 98.69 93 THR A C 1
ATOM 721 O O . THR A 1 93 ? -8.688 19.859 13.359 1 98.69 93 THR A O 1
ATOM 724 N N . ASP A 1 94 ? -7.145 19.891 15.031 1 98.31 94 ASP A N 1
ATOM 725 C CA . ASP A 1 94 ? -6.793 21.281 14.766 1 98.31 94 ASP A CA 1
ATOM 726 C C . ASP A 1 94 ? -6.125 21.422 13.398 1 98.31 94 ASP A C 1
ATOM 728 O O . ASP A 1 94 ? -5.109 20.781 13.125 1 98.31 94 ASP A O 1
ATOM 732 N N . GLY A 1 95 ? -6.742 22.234 12.516 1 97.94 95 GLY A N 1
ATOM 733 C CA . GLY A 1 95 ? -6.176 22.516 11.203 1 97.94 95 GLY A CA 1
ATOM 734 C C . GLY A 1 95 ? -6.426 21.422 10.195 1 97.94 95 GLY A C 1
ATOM 735 O O . GLY A 1 95 ? -5.98 21.5 9.047 1 97.94 95 GLY A O 1
ATOM 736 N N . ALA A 1 96 ? -7.086 20.359 10.609 1 98.69 96 ALA A N 1
ATOM 737 C CA . ALA A 1 96 ? -7.27 19.203 9.742 1 98.69 96 ALA A CA 1
ATOM 738 C C . ALA A 1 96 ? -8.117 19.562 8.523 1 98.69 96 ALA A C 1
ATOM 740 O O . ALA A 1 96 ? -7.816 19.141 7.406 1 98.69 96 ALA A O 1
ATOM 741 N N . GLU A 1 97 ? -9.156 20.344 8.75 1 98 97 GLU A N 1
ATOM 742 C CA . GLU A 1 97 ? -10.023 20.703 7.633 1 98 97 GLU A CA 1
ATOM 743 C C . GLU A 1 97 ? -9.297 21.609 6.637 1 98 97 GLU A C 1
ATOM 745 O O . GLU A 1 97 ? -9.422 21.422 5.426 1 98 97 GLU A O 1
ATOM 750 N N . GLU A 1 98 ? -8.578 22.578 7.152 1 98.19 98 GLU A N 1
ATOM 751 C CA . GLU A 1 98 ? -7.789 23.453 6.285 1 98.19 98 GLU A CA 1
ATOM 752 C C . GLU A 1 98 ? -6.754 22.656 5.5 1 98.19 98 GLU A C 1
ATOM 754 O O . GLU A 1 98 ? -6.547 22.891 4.309 1 98.19 98 GLU A O 1
ATOM 759 N N . GLN A 1 99 ? -6.109 21.766 6.184 1 98.62 99 GLN A N 1
ATOM 760 C CA . GLN A 1 99 ? -5.109 20.922 5.535 1 98.62 99 GLN A CA 1
ATOM 761 C C . GLN A 1 99 ? -5.742 20.062 4.449 1 98.62 99 GLN A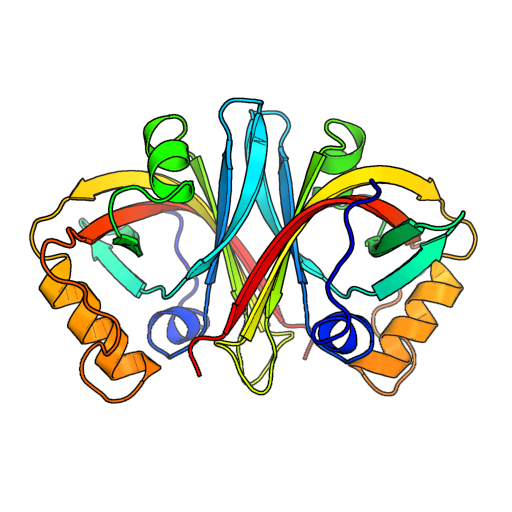 C 1
ATOM 763 O O . GLN A 1 99 ? -5.164 19.875 3.377 1 98.62 99 GLN A O 1
ATOM 768 N N . LEU A 1 100 ? -6.93 19.531 4.699 1 98.5 100 LEU A N 1
ATOM 769 C CA . LEU A 1 100 ? -7.66 18.75 3.709 1 98.5 100 LEU A CA 1
ATOM 770 C C . LEU A 1 100 ? -7.953 19.594 2.467 1 98.5 100 LEU A C 1
ATOM 772 O O . LEU A 1 100 ? -7.816 19.109 1.342 1 98.5 100 LEU A O 1
ATOM 776 N N . GLU A 1 101 ? -8.383 20.781 2.666 1 98.5 101 GLU A N 1
ATOM 777 C CA . GLU A 1 101 ? -8.68 21.656 1.537 1 98.5 101 GLU A CA 1
ATOM 778 C C . GLU A 1 101 ? -7.438 21.922 0.699 1 98.5 101 GLU A C 1
ATOM 780 O O . GLU A 1 101 ? -7.508 21.969 -0.531 1 98.5 101 GLU A O 1
ATOM 785 N N . GLY A 1 102 ? -6.305 22.141 1.375 1 98.5 102 GLY A N 1
ATOM 786 C CA . GLY A 1 102 ? -5.051 22.25 0.647 1 98.5 102 GLY A CA 1
ATOM 787 C C . GLY A 1 102 ? -4.727 21.031 -0.191 1 98.5 102 GLY A C 1
ATOM 788 O O . GLY A 1 102 ? -4.312 21.156 -1.345 1 98.5 102 GLY A O 1
ATOM 789 N N . LEU A 1 103 ? -4.949 19.844 0.333 1 98.75 103 LEU A N 1
ATOM 790 C CA . LEU A 1 103 ? -4.742 18.594 -0.406 1 98.75 103 LEU A CA 1
ATOM 791 C C . LEU A 1 103 ? -5.691 18.516 -1.599 1 98.75 103 LEU A C 1
ATOM 793 O O . LEU A 1 103 ? -5.273 18.141 -2.699 1 98.75 103 LEU A O 1
ATOM 797 N N . SER A 1 104 ? -6.945 18.859 -1.31 1 98.5 104 SER A N 1
ATOM 798 C CA . SER A 1 104 ? -7.934 18.766 -2.377 1 98.5 104 SER A CA 1
ATOM 799 C C . SER A 1 104 ? -7.559 19.656 -3.562 1 98.5 104 SER A C 1
ATOM 801 O O . SER A 1 104 ? -7.68 19.234 -4.715 1 98.5 104 SER A O 1
ATOM 803 N N . GLN A 1 105 ? -7.125 20.844 -3.264 1 98.44 105 GLN A N 1
ATOM 804 C CA . GLN A 1 105 ? -6.68 21.734 -4.332 1 98.44 105 GLN A CA 1
ATOM 805 C C . GLN A 1 105 ? -5.516 21.125 -5.109 1 98.44 105 GLN A C 1
ATOM 807 O O . GLN A 1 105 ? -5.469 21.219 -6.336 1 98.44 105 GLN A O 1
ATOM 812 N N . ARG A 1 106 ? -4.66 20.547 -4.414 1 98.19 106 ARG A N 1
ATOM 813 C CA . ARG A 1 106 ? -3.473 19.969 -5.039 1 98.19 106 ARG A CA 1
ATOM 814 C C . ARG A 1 106 ? -3.832 18.75 -5.883 1 98.19 106 ARG A C 1
ATOM 816 O O . ARG A 1 106 ? -3.344 18.594 -7.004 1 98.19 106 ARG A O 1
ATOM 823 N N . TYR A 1 107 ? -4.723 17.844 -5.414 1 98.06 107 TYR A N 1
ATOM 824 C CA . TYR A 1 107 ? -5.02 16.562 -6.047 1 98.06 107 TYR A CA 1
ATOM 825 C C . TYR A 1 107 ? -6.117 16.719 -7.094 1 98.06 107 TYR A C 1
ATOM 827 O O . TYR A 1 107 ? -6.109 16.031 -8.117 1 98.06 107 TYR A O 1
ATOM 835 N N . LEU A 1 108 ? -7.02 17.641 -6.766 1 97.56 108 LEU A N 1
ATOM 836 C CA . LEU A 1 108 ? -8.211 17.672 -7.602 1 97.56 108 LEU A CA 1
ATOM 837 C C . LEU A 1 108 ? -8.328 19.016 -8.336 1 97.56 108 LEU A C 1
ATOM 839 O O . LEU A 1 108 ? -9.055 19.125 -9.328 1 97.56 108 LEU A O 1
ATOM 843 N N . GLY A 1 109 ? -7.676 20.047 -7.859 1 98 109 GLY A N 1
ATOM 844 C CA . GLY A 1 109 ? -7.836 21.375 -8.414 1 98 109 GLY A CA 1
ATOM 845 C C . GLY A 1 109 ? -9.156 22.031 -8.039 1 98 109 GLY A C 1
ATOM 846 O O . GLY A 1 109 ? -9.578 22.984 -8.68 1 98 109 GLY A O 1
ATOM 847 N N . THR A 1 110 ? -9.883 21.438 -7.016 1 98.06 110 THR A N 1
ATOM 848 C CA . THR A 1 110 ? -11.172 21.938 -6.555 1 98.06 110 THR A CA 1
ATOM 849 C C . THR A 1 110 ? -11.281 21.828 -5.035 1 98.06 110 THR A C 1
ATOM 851 O O . THR A 1 110 ? -10.406 21.266 -4.383 1 98.06 110 THR A O 1
ATOM 854 N N . ALA A 1 111 ? -12.328 22.438 -4.484 1 97.69 111 ALA A N 1
ATOM 855 C CA . ALA A 1 111 ? -12.68 22.203 -3.09 1 97.69 111 ALA A CA 1
ATOM 856 C C . ALA A 1 111 ? -13.016 20.734 -2.861 1 97.69 111 ALA A C 1
ATOM 858 O O . ALA A 1 111 ? -13.469 20.031 -3.777 1 97.69 111 ALA A O 1
ATOM 859 N N . TYR A 1 112 ? -12.766 20.312 -1.63 1 97.75 112 TYR A N 1
ATOM 860 C CA . TYR A 1 112 ? -13.031 18.922 -1.289 1 97.75 112 TYR A CA 1
ATOM 861 C C . TYR A 1 112 ? -14.5 18.578 -1.53 1 97.75 112 TYR A C 1
ATOM 863 O O . TYR A 1 112 ? -15.391 19.125 -0.884 1 97.75 112 TYR A O 1
ATOM 871 N N . PRO A 1 113 ? -14.719 17.547 -2.416 1 96.31 113 PRO A N 1
ATOM 872 C CA . PRO A 1 113 ? -16.094 17.391 -2.893 1 96.31 113 PRO A CA 1
ATOM 873 C C . PRO A 1 113 ? -16.891 16.375 -2.068 1 96.31 113 PRO A C 1
ATOM 875 O O . PRO A 1 113 ? -18.109 16.25 -2.258 1 96.31 113 PRO A O 1
ATOM 878 N N . TRP A 1 114 ? -16.344 15.695 -1.128 1 94.69 114 TRP A N 1
ATOM 879 C CA . TRP A 1 114 ? -17.016 14.555 -0.512 1 94.69 114 TRP A CA 1
ATOM 880 C C . TRP A 1 114 ? -17.359 14.844 0.944 1 94.69 114 TRP A C 1
ATOM 882 O O . TRP A 1 114 ? -17.688 13.93 1.702 1 94.69 114 TRP A O 1
ATOM 892 N N . TYR A 1 115 ? -17.219 16.125 1.312 1 91.62 115 TYR A N 1
ATOM 893 C CA . TYR A 1 115 ? -17.5 16.5 2.695 1 91.62 115 TYR A CA 1
ATOM 894 C C . TYR A 1 115 ? -18.922 16.141 3.084 1 91.62 115 TYR A C 1
ATOM 896 O O . TYR A 1 115 ? -19.859 16.422 2.334 1 91.62 115 TYR A O 1
ATOM 904 N N . ARG A 1 116 ? -19.078 15.461 4.262 1 92.12 116 ARG A N 1
ATOM 905 C CA . ARG A 1 116 ? -20.391 15.188 4.844 1 92.12 116 ARG A CA 1
ATOM 906 C C . ARG A 1 116 ? -20.594 16 6.121 1 92.12 116 ARG A C 1
ATOM 908 O O . ARG A 1 116 ? -19.656 16.188 6.898 1 92.12 116 ARG A O 1
ATOM 915 N N . PRO A 1 117 ? -21.875 16.438 6.34 1 92.62 117 PRO A N 1
ATOM 916 C CA . PRO A 1 117 ? -22.141 17.172 7.578 1 92.62 117 PRO A CA 1
ATOM 917 C C . PRO A 1 117 ? -21.734 16.406 8.828 1 92.62 117 PRO A C 1
ATOM 919 O O . PRO A 1 117 ? -22.016 15.211 8.938 1 92.62 117 PRO A O 1
ATOM 922 N N . GLY A 1 118 ? -21.078 17.094 9.695 1 94.75 118 GLY A N 1
ATOM 923 C CA . GLY A 1 118 ? -20.734 16.484 10.969 1 94.75 118 GLY A CA 1
ATOM 924 C C . GLY A 1 118 ? -19.438 15.695 10.922 1 94.75 118 GLY A C 1
ATOM 925 O O . GLY A 1 118 ? -18.969 15.203 11.945 1 94.75 118 GLY A O 1
ATOM 926 N N . GLU A 1 119 ? -18.938 15.633 9.742 1 96 119 GLU A N 1
ATOM 927 C CA . GLU A 1 119 ? -17.703 14.875 9.625 1 96 119 GLU A CA 1
ATOM 928 C C . GLU A 1 119 ? -16.562 15.57 10.367 1 96 119 GLU A C 1
ATOM 930 O O . GLU A 1 119 ? -16.453 16.797 10.359 1 96 119 GLU A O 1
ATOM 935 N N . VAL A 1 120 ? -15.758 14.781 11.07 1 98.25 120 VAL A N 1
ATOM 936 C CA . VAL A 1 120 ? -14.555 15.258 11.75 1 98.25 120 VAL A CA 1
ATOM 937 C C . VAL A 1 120 ? -13.312 14.672 11.086 1 98.25 120 VAL A C 1
ATOM 939 O O . VAL A 1 120 ? -13.234 13.461 10.859 1 98.25 120 VAL A O 1
ATOM 942 N N . ARG A 1 121 ? -12.438 15.617 10.758 1 98.62 121 ARG A N 1
ATOM 943 C CA . ARG A 1 121 ? -11.188 15.188 10.148 1 98.62 121 ARG A CA 1
ATOM 944 C C . ARG A 1 121 ? -10.062 15.133 11.18 1 98.62 121 ARG A C 1
ATOM 946 O O . ARG A 1 121 ? -10.008 15.969 12.086 1 98.62 121 ARG A O 1
ATOM 953 N N . GLU A 1 122 ? -9.234 14.141 11.031 1 98.88 122 GLU A N 1
ATOM 954 C CA . GLU A 1 122 ? -8.031 13.984 11.844 1 98.88 122 GLU A CA 1
ATOM 955 C C . GLU A 1 122 ? -6.77 14.07 10.992 1 98.88 122 GLU A C 1
ATOM 957 O O . GLU A 1 122 ? -6.703 13.492 9.906 1 98.88 122 GLU A O 1
ATOM 962 N N . LEU A 1 123 ? -5.867 14.852 11.5 1 98.88 123 LEU A N 1
ATOM 963 C CA . LEU A 1 123 ? -4.559 15 10.867 1 98.88 123 LEU A CA 1
ATOM 964 C C . LEU A 1 123 ? -3.506 14.172 11.602 1 98.88 123 LEU 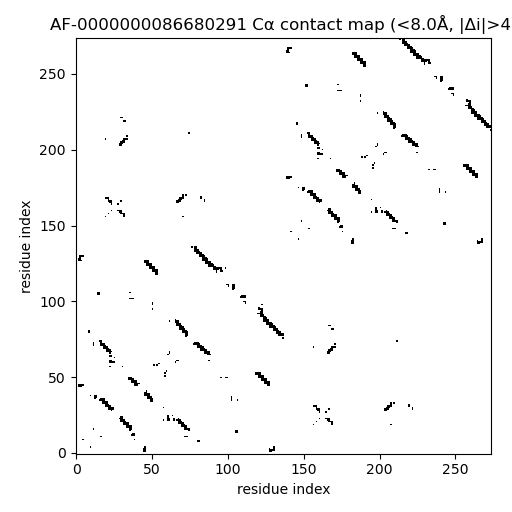A C 1
ATOM 966 O O . LEU A 1 123 ? -3.199 14.445 12.766 1 98.88 123 LEU A O 1
ATOM 970 N N . PHE A 1 124 ? -2.947 13.156 10.977 1 98.94 124 PHE A N 1
ATOM 971 C CA . PHE A 1 124 ? -1.902 12.289 11.516 1 98.94 124 PHE A CA 1
ATOM 972 C C . PHE A 1 124 ? -0.524 12.766 11.07 1 98.94 124 PHE A C 1
ATOM 974 O O . PHE A 1 124 ? -0.303 13.016 9.891 1 98.94 124 PHE A O 1
ATOM 981 N N . ARG A 1 125 ? 0.346 12.906 12.016 1 98.69 125 ARG A N 1
ATOM 982 C CA . ARG A 1 125 ? 1.742 13.234 11.75 1 98.69 125 ARG A CA 1
ATOM 983 C C . ARG A 1 125 ? 2.646 12.031 12 1 98.69 125 ARG A C 1
ATOM 985 O O . ARG A 1 125 ? 2.723 11.523 13.117 1 98.69 125 ARG A O 1
ATOM 992 N N . ILE A 1 126 ? 3.35 11.617 10.969 1 98.75 126 ILE A N 1
ATOM 993 C CA . ILE A 1 126 ? 4.164 10.406 10.992 1 98.75 126 ILE A CA 1
ATOM 994 C C . ILE A 1 126 ? 5.641 10.781 10.898 1 98.75 126 ILE A C 1
ATOM 996 O O . ILE A 1 126 ? 6.078 11.367 9.906 1 98.75 126 ILE A O 1
ATOM 1000 N N . ARG A 1 127 ? 6.348 10.477 11.875 1 98.12 127 ARG A N 1
ATOM 1001 C CA . ARG A 1 127 ? 7.801 10.625 11.828 1 98.12 127 ARG A CA 1
ATOM 1002 C C . ARG A 1 127 ? 8.453 9.438 11.133 1 98.12 127 ARG A C 1
ATOM 1004 O O . ARG A 1 127 ? 8.32 8.297 11.594 1 98.12 127 ARG A O 1
ATOM 1011 N N . PRO A 1 128 ? 9.227 9.695 10.047 1 98.19 128 PRO A N 1
ATOM 1012 C CA . PRO A 1 128 ? 9.898 8.562 9.391 1 98.19 128 PRO A CA 1
ATOM 1013 C C . PRO A 1 128 ? 11.008 7.965 10.25 1 98.19 128 PRO A C 1
ATOM 1015 O O . PRO A 1 128 ? 11.75 8.695 10.906 1 98.19 128 PRO A O 1
ATOM 1018 N N . ASP A 1 129 ? 11.062 6.66 10.258 1 97 129 ASP A N 1
ATOM 1019 C CA . ASP A 1 129 ? 12.148 5.918 10.898 1 97 129 ASP A CA 1
ATOM 1020 C C . ASP A 1 129 ? 13.062 5.285 9.852 1 97 129 ASP A C 1
ATOM 1022 O O . ASP A 1 129 ? 14.266 5.137 10.086 1 97 129 ASP A O 1
ATOM 1026 N N . ARG A 1 130 ? 12.484 4.875 8.82 1 98.12 130 ARG A N 1
ATOM 1027 C CA . ARG A 1 130 ? 13.188 4.219 7.723 1 98.12 130 ARG A CA 1
ATOM 1028 C C . ARG A 1 130 ? 12.609 4.629 6.371 1 98.12 130 ARG A C 1
ATOM 1030 O O . ARG A 1 130 ? 11.391 4.668 6.199 1 98.12 130 ARG A O 1
ATOM 1037 N N . VAL A 1 131 ? 13.508 4.992 5.488 1 98.44 131 VAL A N 1
ATOM 1038 C CA . VAL A 1 131 ? 13.102 5.371 4.137 1 98.44 131 VAL A CA 1
ATOM 1039 C C . VAL A 1 131 ? 13.914 4.574 3.117 1 98.44 131 VAL A C 1
ATOM 1041 O O . VAL A 1 131 ? 15.141 4.512 3.207 1 98.44 131 VAL A O 1
ATOM 1044 N N . VAL A 1 132 ? 13.234 3.906 2.215 1 98.25 132 VAL A N 1
ATOM 1045 C CA . VAL A 1 132 ? 13.844 3.197 1.094 1 98.25 132 VAL A CA 1
ATOM 1046 C C . VAL A 1 132 ? 13.289 3.744 -0.222 1 98.25 132 VAL A C 1
ATOM 1048 O O . VAL A 1 132 ? 12.086 3.984 -0.346 1 98.25 132 VAL A O 1
ATOM 1051 N N . VAL A 1 133 ? 14.18 3.98 -1.173 1 98.31 133 VAL A N 1
ATOM 1052 C CA . VAL A 1 133 ? 13.734 4.477 -2.471 1 98.31 133 VAL A CA 1
ATOM 1053 C C . VAL A 1 133 ? 14.18 3.52 -3.572 1 98.31 133 VAL A C 1
ATOM 1055 O O . VAL A 1 133 ? 15.109 2.73 -3.381 1 98.31 133 VAL A O 1
ATOM 1058 N N . ALA A 1 134 ? 13.422 3.555 -4.668 1 97.25 134 ALA A N 1
ATOM 1059 C CA . ALA A 1 134 ? 13.781 2.787 -5.859 1 97.25 134 ALA A CA 1
ATOM 1060 C C . ALA A 1 134 ? 13.375 3.523 -7.133 1 97.25 134 ALA A C 1
ATOM 1062 O O . ALA A 1 134 ? 12.422 4.312 -7.121 1 97.25 134 ALA A O 1
ATOM 1063 N N . ASP A 1 135 ? 14.133 3.32 -8.164 1 96.44 135 ASP A N 1
ATOM 1064 C CA . ASP A 1 135 ? 13.852 3.783 -9.516 1 96.44 135 ASP A CA 1
ATOM 1065 C C . ASP A 1 135 ? 14.359 2.779 -10.555 1 96.44 135 ASP A C 1
ATOM 1067 O O . ASP A 1 135 ? 15.555 2.723 -10.844 1 96.44 135 ASP A O 1
ATOM 1071 N N . PHE A 1 136 ? 13.406 2.023 -11.133 1 92.69 136 PHE A N 1
ATOM 1072 C CA . PHE A 1 136 ? 13.781 0.966 -12.062 1 92.69 136 PHE A CA 1
ATOM 1073 C C . PHE A 1 136 ? 13.625 1.435 -13.5 1 92.69 136 PHE A C 1
ATOM 1075 O O . PHE A 1 136 ? 13.695 0.63 -14.438 1 92.69 136 PHE A O 1
ATOM 1082 N N . GLY A 1 137 ? 13.109 2.742 -13.766 1 81.12 137 GLY A N 1
ATOM 1083 C CA . GLY A 1 137 ? 12.93 3.26 -15.109 1 81.12 137 GLY A CA 1
ATOM 1084 C C . GLY A 1 137 ? 14.047 4.195 -15.539 1 81.12 137 GLY A C 1
ATOM 1085 O O . GLY A 1 137 ? 14.852 4.637 -14.711 1 81.12 137 GLY A O 1
ATOM 1086 N N . MET B 1 1 ? -19.062 -18.828 1.769 1 53.28 1 MET B N 1
ATOM 1087 C CA . MET B 1 1 ? -19.047 -18.156 0.473 1 53.28 1 MET B CA 1
ATOM 1088 C C . MET B 1 1 ? -17.672 -17.516 0.217 1 53.28 1 MET B C 1
ATOM 1090 O O . MET B 1 1 ? -17.125 -16.844 1.093 1 53.28 1 MET B O 1
ATOM 1094 N N . THR B 1 2 ? -16.984 -17.969 -0.875 1 80.94 2 THR B N 1
ATOM 1095 C CA . THR B 1 2 ? -15.617 -17.578 -1.196 1 80.94 2 THR B CA 1
ATOM 1096 C C . THR B 1 2 ? -15.562 -16.094 -1.573 1 80.94 2 THR B C 1
ATOM 1098 O O . THR B 1 2 ? -16.391 -15.617 -2.357 1 80.94 2 THR B O 1
ATOM 1101 N N . THR B 1 3 ? -14.898 -15.281 -0.746 1 92.38 3 THR B N 1
ATOM 1102 C CA . THR B 1 3 ? -14.734 -13.859 -1.045 1 92.38 3 THR B CA 1
ATOM 1103 C C . THR B 1 3 ? -14.086 -13.664 -2.41 1 92.38 3 THR B C 1
ATOM 1105 O O . THR B 1 3 ? -13.109 -14.344 -2.74 1 92.38 3 THR B O 1
ATOM 1108 N N . ARG B 1 4 ? -14.781 -12.836 -3.203 1 95.44 4 ARG B N 1
ATOM 1109 C CA . ARG B 1 4 ? -14.281 -12.633 -4.559 1 95.44 4 ARG B CA 1
ATOM 1110 C C . ARG B 1 4 ? -14.094 -11.141 -4.852 1 95.44 4 ARG B C 1
ATOM 1112 O O . ARG B 1 4 ? -14.781 -10.305 -4.27 1 95.44 4 ARG B O 1
ATOM 1119 N N . ILE B 1 5 ? -13.109 -10.859 -5.738 1 97.56 5 ILE B N 1
ATOM 1120 C CA . ILE B 1 5 ? -13.008 -9.539 -6.348 1 97.56 5 ILE B CA 1
ATOM 1121 C C . ILE B 1 5 ? -14.141 -9.344 -7.352 1 97.56 5 ILE B C 1
ATOM 1123 O O . ILE B 1 5 ? -14.336 -10.172 -8.25 1 97.56 5 ILE B O 1
ATOM 1127 N N . PRO B 1 6 ? -14.914 -8.289 -7.18 1 97.31 6 PRO B N 1
ATOM 1128 C CA . PRO B 1 6 ? -16.016 -8.07 -8.125 1 97.31 6 PRO B CA 1
ATOM 1129 C C . PRO B 1 6 ? -15.547 -8.023 -9.578 1 97.31 6 PRO B C 1
ATOM 1131 O O . PRO B 1 6 ? -14.477 -7.48 -9.859 1 97.31 6 PRO B O 1
ATOM 1134 N N . ASP B 1 7 ? -16.391 -8.492 -10.484 1 96.31 7 ASP B N 1
ATOM 1135 C CA . ASP B 1 7 ? -16.031 -8.633 -11.898 1 96.31 7 ASP B CA 1
ATOM 1136 C C . ASP B 1 7 ? -15.562 -7.301 -12.477 1 96.31 7 ASP B C 1
ATOM 1138 O O . ASP B 1 7 ? -14.609 -7.266 -13.266 1 96.31 7 ASP B O 1
ATOM 1142 N N . ASP B 1 8 ? -16.203 -6.195 -12.094 1 96.88 8 ASP B N 1
ATOM 1143 C CA . ASP B 1 8 ? -15.922 -4.875 -12.641 1 96.88 8 ASP B CA 1
ATOM 1144 C C . ASP B 1 8 ? -14.562 -4.359 -12.18 1 96.88 8 ASP B C 1
ATOM 1146 O O . ASP B 1 8 ? -14.094 -3.316 -12.641 1 96.88 8 ASP B O 1
ATOM 1150 N N . TYR B 1 9 ? -13.852 -5.113 -11.289 1 98.12 9 TYR B N 1
ATOM 1151 C CA . TYR B 1 9 ? -12.555 -4.68 -10.789 1 98.12 9 TYR B CA 1
ATOM 1152 C C . TYR B 1 9 ? -11.461 -5.676 -11.164 1 98.12 9 TYR B C 1
ATOM 1154 O O . TYR B 1 9 ? -10.289 -5.473 -10.844 1 98.12 9 TYR B O 1
ATOM 1162 N N . LEU B 1 10 ? -11.82 -6.758 -11.836 1 97.69 10 LEU B N 1
ATOM 1163 C CA . LEU B 1 10 ? -10.852 -7.777 -12.219 1 97.69 10 LEU B CA 1
ATOM 1164 C C . LEU B 1 10 ? -9.844 -7.219 -13.227 1 97.69 10 LEU B C 1
ATOM 1166 O O . LEU B 1 10 ? -8.719 -7.711 -13.32 1 97.69 10 LEU B O 1
ATOM 1170 N N . ASP B 1 11 ? -10.258 -6.164 -13.945 1 98.12 11 ASP B N 1
ATOM 1171 C CA . ASP B 1 11 ? -9.367 -5.531 -14.922 1 98.12 11 ASP B CA 1
ATOM 1172 C C . ASP B 1 11 ? -8.125 -4.965 -14.242 1 98.12 11 ASP B C 1
ATOM 1174 O O . ASP B 1 11 ? -7.07 -4.848 -14.867 1 98.12 11 ASP B O 1
ATOM 1178 N N . LEU B 1 12 ? -8.203 -4.613 -12.961 1 98.56 12 LEU B N 1
ATOM 1179 C CA . LEU B 1 12 ? -7.055 -4.113 -12.219 1 98.56 12 LEU B CA 1
ATOM 1180 C C . LEU B 1 12 ? -5.992 -5.195 -12.07 1 98.56 12 LEU B C 1
ATOM 1182 O O . LEU B 1 12 ? -4.805 -4.895 -11.93 1 98.56 12 LEU B O 1
ATOM 1186 N N . PHE B 1 13 ? -6.383 -6.453 -12.18 1 98.5 13 PHE B N 1
ATOM 1187 C CA . PHE B 1 13 ? -5.469 -7.57 -11.977 1 98.5 13 PHE B CA 1
ATOM 1188 C C . PHE B 1 13 ? -5.074 -8.195 -13.305 1 98.5 13 PHE B C 1
ATOM 1190 O O . PHE B 1 13 ? -4.203 -9.07 -13.352 1 98.5 13 PHE B O 1
ATOM 1197 N N . THR B 1 14 ? -5.746 -7.797 -14.367 1 97.19 14 THR B N 1
ATOM 1198 C CA . THR B 1 14 ? -5.422 -8.344 -15.68 1 97.19 14 THR B CA 1
ATOM 1199 C C . THR B 1 14 ? -4.73 -7.297 -16.547 1 97.19 14 THR B C 1
ATOM 1201 O O . THR B 1 14 ? -4.156 -7.625 -17.594 1 97.19 14 THR B O 1
ATOM 1204 N N . GLY B 1 15 ? -4.793 -6.055 -16.062 1 97.06 15 GLY B N 1
ATOM 1205 C CA . GLY B 1 15 ? -4.059 -4.977 -16.703 1 97.06 15 GLY B CA 1
ATOM 1206 C C . GLY B 1 15 ? -2.711 -4.707 -16.062 1 97.06 15 GLY B C 1
ATOM 1207 O O . GLY B 1 15 ? -2.031 -5.641 -15.625 1 97.06 15 GLY B O 1
ATOM 1208 N N . SER B 1 16 ? -2.309 -3.398 -16.047 1 97.19 16 SER B N 1
ATOM 1209 C CA . SER B 1 16 ? -0.955 -3.078 -15.602 1 97.19 16 SER B CA 1
ATOM 1210 C C . SER B 1 16 ? -0.97 -2.273 -14.305 1 97.19 16 SER B C 1
ATOM 1212 O O . SER B 1 16 ? -0.054 -1.492 -14.039 1 97.19 16 SER B O 1
ATOM 1214 N N . ALA B 1 17 ? -2.072 -2.391 -13.539 1 98.5 17 ALA B N 1
ATOM 1215 C CA . ALA B 1 17 ? -2.129 -1.721 -12.242 1 98.5 17 ALA B CA 1
ATOM 1216 C C . ALA B 1 17 ? -1.156 -2.357 -11.25 1 98.5 17 ALA B C 1
ATOM 1218 O O . ALA B 1 17 ? -0.996 -3.58 -11.234 1 98.5 17 ALA B O 1
ATOM 1219 N N . PHE B 1 18 ? -0.494 -1.537 -10.484 1 98.69 18 PHE B N 1
ATOM 1220 C CA . PHE B 1 18 ? 0.329 -2.045 -9.398 1 98.69 18 PHE B CA 1
ATOM 1221 C C . PHE B 1 18 ? -0.521 -2.324 -8.164 1 98.69 18 PHE B C 1
ATOM 1223 O O . PHE B 1 18 ? -1.528 -1.651 -7.93 1 98.69 18 PHE B O 1
ATOM 1230 N N . GLY B 1 19 ? -0.122 -3.275 -7.418 1 98.88 19 GLY B N 1
ATOM 1231 C CA . GLY B 1 19 ? -0.584 -3.445 -6.047 1 98.88 19 GLY B CA 1
ATOM 1232 C C . GLY B 1 19 ? 0.418 -2.965 -5.016 1 98.88 19 GLY B C 1
ATOM 1233 O O . GLY B 1 19 ? 1.628 -3.021 -5.246 1 98.88 19 GLY B O 1
ATOM 1234 N N . HIS B 1 20 ? -0.045 -2.516 -3.939 1 98.94 20 HIS B N 1
ATOM 1235 C CA . HIS B 1 20 ? 0.778 -2.244 -2.766 1 98.94 20 HIS B CA 1
ATOM 1236 C C . HIS B 1 20 ? 0.509 -3.256 -1.657 1 98.94 20 HIS B C 1
ATOM 1238 O O . HIS B 1 20 ? -0.559 -3.238 -1.04 1 98.94 20 HIS B O 1
ATOM 1244 N N . LEU B 1 21 ? 1.473 -4.156 -1.465 1 99 21 LEU B N 1
ATOM 1245 C CA . LEU B 1 21 ? 1.346 -5.297 -0.568 1 99 21 LEU B CA 1
ATOM 1246 C C . LEU B 1 21 ? 1.839 -4.949 0.832 1 99 21 LEU B C 1
ATOM 1248 O O . LEU B 1 21 ? 3.002 -4.578 1.012 1 99 21 LEU B O 1
ATOM 1252 N N . ALA B 1 22 ? 0.942 -5.027 1.755 1 99 22 ALA B N 1
ATOM 1253 C CA . ALA B 1 22 ? 1.289 -4.828 3.16 1 99 22 ALA B CA 1
ATOM 1254 C C . ALA B 1 22 ? 1.498 -6.164 3.867 1 99 22 ALA B C 1
ATOM 1256 O O . ALA B 1 22 ? 0.667 -7.066 3.758 1 99 22 ALA B O 1
ATOM 1257 N N . THR B 1 23 ? 2.562 -6.312 4.484 1 99 23 THR B N 1
ATOM 1258 C CA . THR B 1 23 ? 2.924 -7.445 5.328 1 99 23 THR B CA 1
ATOM 1259 C C . THR B 1 23 ? 3.311 -6.977 6.727 1 99 23 THR B C 1
ATOM 1261 O O . THR B 1 23 ? 3.406 -5.773 6.98 1 99 23 THR B O 1
ATOM 1264 N N . VAL B 1 24 ? 3.422 -7.922 7.676 1 98.94 24 VAL B N 1
ATOM 1265 C CA . VAL B 1 24 ? 3.734 -7.566 9.055 1 98.94 24 VAL B CA 1
ATOM 1266 C C . VAL B 1 24 ? 5.109 -8.117 9.43 1 98.94 24 VAL B C 1
ATOM 1268 O O . VAL B 1 24 ? 5.375 -9.305 9.258 1 98.94 24 VAL B O 1
ATOM 1271 N N . MET B 1 25 ? 5.898 -7.215 9.93 1 98.81 25 MET B N 1
ATOM 1272 C CA . MET B 1 25 ? 7.277 -7.559 10.273 1 98.81 25 MET B CA 1
ATOM 1273 C C . MET B 1 25 ? 7.332 -8.312 11.594 1 98.81 25 MET B C 1
ATOM 1275 O O . MET B 1 25 ? 6.324 -8.422 12.297 1 98.81 25 MET B O 1
ATOM 1279 N N . ALA B 1 26 ? 8.508 -8.859 11.938 1 98.5 26 ALA B N 1
ATOM 1280 C CA . ALA B 1 26 ? 8.711 -9.664 13.133 1 98.5 26 ALA B CA 1
ATOM 1281 C C . ALA B 1 26 ? 8.328 -8.883 14.391 1 98.5 26 ALA B C 1
ATOM 1283 O O . ALA B 1 26 ? 7.824 -9.453 15.359 1 98.5 26 ALA B O 1
ATOM 1284 N N . ASP B 1 27 ? 8.484 -7.582 14.414 1 98.25 27 ASP B N 1
ATOM 1285 C CA . ASP B 1 27 ? 8.219 -6.762 15.594 1 98.25 27 ASP B CA 1
ATOM 1286 C C . ASP B 1 27 ? 6.766 -6.309 15.633 1 98.25 27 ASP B C 1
ATOM 1288 O O . ASP B 1 27 ? 6.383 -5.504 16.484 1 98.25 27 ASP B O 1
ATOM 1292 N N . GLY B 1 28 ? 5.996 -6.715 14.672 1 98.62 28 GLY B N 1
ATOM 1293 C CA . GLY B 1 28 ? 4.57 -6.434 14.664 1 98.62 28 GLY B CA 1
ATOM 1294 C C . GLY B 1 28 ? 4.211 -5.195 13.859 1 98.62 28 GLY B C 1
ATOM 1295 O O . GLY B 1 28 ? 3.033 -4.891 13.672 1 98.62 28 GLY B O 1
ATOM 1296 N N . SER B 1 29 ? 5.211 -4.441 13.383 1 98.81 29 SER B N 1
ATOM 1297 C CA . SER B 1 29 ? 4.953 -3.26 12.562 1 98.81 29 SER B CA 1
ATOM 1298 C C . SER B 1 29 ? 4.773 -3.631 11.094 1 98.81 29 SER B C 1
ATOM 1300 O O . SER B 1 29 ? 5.176 -4.715 10.672 1 98.81 29 SER B O 1
ATOM 1302 N N . PRO B 1 30 ? 4.121 -2.775 10.312 1 98.94 30 PRO B N 1
ATOM 1303 C CA . PRO B 1 30 ? 3.865 -3.129 8.914 1 98.94 30 PRO B CA 1
ATOM 1304 C C . PRO B 1 30 ? 4.996 -2.699 7.98 1 98.94 30 PRO B C 1
ATOM 1306 O O . PRO B 1 30 ? 5.809 -1.847 8.344 1 98.94 30 PRO B O 1
ATOM 1309 N N . GLN B 1 31 ? 5.066 -3.336 6.863 1 98.88 31 GLN B N 1
ATOM 1310 C CA . GLN B 1 31 ? 5.812 -2.984 5.664 1 98.88 31 GLN B CA 1
ATOM 1311 C C . GLN B 1 31 ? 4.91 -2.98 4.434 1 98.88 31 GLN B C 1
ATOM 1313 O O . GLN B 1 31 ? 4 -3.807 4.32 1 98.88 31 GLN B O 1
ATOM 1318 N N . VAL B 1 32 ? 5.133 -2.068 3.506 1 98.94 32 VAL B N 1
ATOM 1319 C CA . VAL B 1 32 ? 4.316 -2.037 2.297 1 98.94 32 VAL B CA 1
ATOM 1320 C C . VAL B 1 32 ? 5.191 -1.696 1.093 1 98.94 32 VAL B C 1
ATOM 1322 O O . VAL B 1 32 ? 6.07 -0.837 1.18 1 98.94 32 VAL B O 1
ATOM 1325 N N . THR B 1 33 ? 5.043 -2.414 0.034 1 98.56 33 THR B N 1
ATOM 1326 C CA . THR B 1 33 ? 5.816 -2.217 -1.186 1 98.56 33 THR B CA 1
ATOM 1327 C C . THR B 1 33 ? 4.938 -2.387 -2.42 1 98.56 33 THR B C 1
ATOM 1329 O O . THR B 1 33 ? 3.98 -3.166 -2.404 1 98.56 33 THR B O 1
ATOM 1332 N N . PRO B 1 34 ? 5.312 -1.644 -3.492 1 98.69 34 PRO B N 1
ATOM 1333 C CA . PRO B 1 34 ? 4.602 -1.916 -4.746 1 98.69 34 PRO B CA 1
ATOM 1334 C C . PRO B 1 34 ? 4.98 -3.26 -5.359 1 98.69 34 PRO B C 1
ATOM 1336 O O . PRO B 1 34 ? 6.141 -3.674 -5.277 1 98.69 34 PRO B O 1
ATOM 1339 N N . VAL B 1 35 ? 3.99 -3.914 -5.98 1 98.88 35 VAL B N 1
ATOM 1340 C CA . VAL B 1 35 ? 4.203 -5.203 -6.633 1 98.88 35 VAL B CA 1
ATOM 1341 C C . VAL B 1 35 ? 3.352 -5.289 -7.895 1 98.88 35 VAL B C 1
ATOM 1343 O O . VAL B 1 35 ? 2.346 -4.586 -8.023 1 98.88 35 VAL B O 1
ATOM 1346 N N . TRP B 1 36 ? 3.795 -6.156 -8.82 1 98.88 36 TRP B N 1
ATOM 1347 C CA . TRP B 1 36 ? 2.895 -6.629 -9.867 1 98.88 36 TRP B CA 1
ATOM 1348 C C . TRP B 1 36 ? 1.907 -7.652 -9.312 1 98.88 36 TRP B C 1
ATOM 1350 O O . TRP B 1 36 ? 2.232 -8.398 -8.391 1 98.88 36 TRP B O 1
ATOM 1360 N N . VAL B 1 37 ? 0.683 -7.656 -9.883 1 98.94 37 VAL B N 1
ATOM 1361 C CA . VAL B 1 37 ? -0.346 -8.539 -9.352 1 98.94 37 VAL B CA 1
ATOM 1362 C C . VAL B 1 37 ? -1.056 -9.266 -10.492 1 98.94 37 VAL B C 1
ATOM 1364 O O . VAL B 1 37 ? -1.058 -8.789 -11.625 1 98.94 37 VAL B O 1
ATOM 1367 N N . ALA B 1 38 ? -1.597 -10.375 -10.172 1 98.81 38 ALA B N 1
ATOM 1368 C CA . ALA B 1 38 ? -2.488 -11.148 -11.031 1 98.81 38 ALA B CA 1
ATOM 1369 C C . ALA B 1 38 ? -3.551 -11.875 -10.211 1 98.81 38 ALA B C 1
ATOM 1371 O O . ALA B 1 38 ? -3.506 -11.867 -8.977 1 98.81 38 ALA B O 1
ATOM 1372 N N . VAL B 1 39 ? -4.555 -12.328 -10.859 1 98.31 39 VAL B N 1
ATOM 1373 C CA . VAL B 1 39 ? -5.594 -13.148 -10.242 1 98.31 39 VAL B CA 1
ATOM 1374 C C . VAL B 1 39 ? -5.855 -14.383 -11.102 1 98.31 39 VAL B C 1
ATOM 1376 O O . VAL B 1 39 ? -5.793 -14.312 -12.328 1 98.31 39 VAL B O 1
ATOM 1379 N N . GLU B 1 40 ? -6.016 -15.445 -10.469 1 95.75 40 GLU B N 1
ATOM 1380 C CA . GLU B 1 40 ? -6.41 -16.656 -11.188 1 95.75 40 GLU B CA 1
ATOM 1381 C C . GLU B 1 40 ? -7.574 -17.359 -10.484 1 95.75 40 GLU B C 1
ATOM 1383 O O . GLU B 1 40 ? -7.805 -17.141 -9.297 1 95.75 40 GLU B O 1
ATOM 1388 N N . GLU B 1 41 ? -8.297 -18.109 -11.281 1 94.31 41 GLU B N 1
ATOM 1389 C CA . GLU B 1 41 ? -9.312 -19 -10.734 1 94.31 41 GLU B CA 1
ATOM 1390 C C . GLU B 1 41 ? -8.703 -20.344 -10.32 1 94.31 41 GLU B C 1
ATOM 1392 O O . GLU B 1 41 ? -7.957 -20.953 -11.086 1 94.31 41 GLU B O 1
ATOM 1397 N N . ARG B 1 42 ? -8.984 -20.672 -9.047 1 89.06 42 ARG B N 1
ATOM 1398 C CA . ARG B 1 42 ? -8.492 -21.938 -8.523 1 89.06 42 ARG B CA 1
ATOM 1399 C C . ARG B 1 42 ? -9.531 -22.594 -7.625 1 89.06 42 ARG B C 1
ATOM 1401 O O . ARG B 1 42 ? -10 -21.984 -6.66 1 89.06 42 ARG B O 1
ATOM 1408 N N . ASP B 1 43 ? -9.891 -23.922 -7.977 1 88 43 ASP B N 1
ATOM 1409 C CA . ASP B 1 43 ? -10.805 -24.75 -7.18 1 88 43 ASP B CA 1
ATOM 1410 C C . ASP B 1 43 ? -12.102 -24 -6.883 1 88 43 ASP B C 1
ATOM 1412 O O . ASP B 1 43 ? -12.57 -23.984 -5.742 1 88 43 ASP B O 1
ATOM 1416 N N . GLY B 1 44 ? -12.578 -23.281 -7.816 1 87.38 44 GLY B N 1
ATOM 1417 C CA . GLY B 1 44 ? -13.859 -22.609 -7.691 1 87.38 44 GLY B CA 1
ATOM 1418 C C . GLY B 1 44 ? -13.758 -21.266 -6.988 1 87.38 44 GLY B C 1
ATOM 1419 O O . GLY B 1 44 ? -14.773 -20.609 -6.746 1 87.38 44 GLY B O 1
ATOM 1420 N N . GLY B 1 45 ? -12.508 -20.922 -6.645 1 92.81 45 GLY B N 1
ATOM 1421 C CA . GLY B 1 45 ? -12.289 -19.625 -6.02 1 92.81 45 GLY B CA 1
ATOM 1422 C C . GLY B 1 45 ? -11.242 -18.781 -6.734 1 92.81 45 GLY B C 1
ATOM 1423 O O . GLY B 1 45 ? -10.742 -19.172 -7.793 1 92.81 45 GLY B O 1
ATOM 1424 N N . GLN B 1 46 ? -11.07 -17.547 -6.219 1 95.5 46 GLN B N 1
ATOM 1425 C CA . GLN B 1 46 ? -10.062 -16.641 -6.75 1 95.5 46 GLN B CA 1
ATOM 1426 C C . GLN B 1 46 ? -8.828 -16.609 -5.855 1 95.5 46 GLN B C 1
ATOM 1428 O O . GLN B 1 46 ? -8.945 -16.656 -4.629 1 95.5 46 GLN B O 1
ATOM 1433 N N . VAL B 1 47 ? -7.672 -16.562 -6.508 1 97.69 47 VAL B N 1
ATOM 1434 C CA . VAL B 1 47 ? -6.438 -16.328 -5.766 1 97.69 47 VAL B CA 1
ATOM 1435 C C . VAL B 1 47 ? -5.672 -15.172 -6.398 1 97.69 47 VAL B C 1
ATOM 1437 O O . VAL B 1 47 ? -5.602 -15.062 -7.625 1 97.69 47 VAL B O 1
ATOM 1440 N N . VAL B 1 48 ? -5.215 -14.328 -5.562 1 98.75 48 VAL B N 1
ATOM 1441 C CA . VAL B 1 48 ? -4.336 -13.25 -6 1 98.75 48 VAL B CA 1
ATOM 1442 C C . VAL B 1 48 ? -2.889 -13.742 -6.012 1 98.75 48 VAL B C 1
ATOM 1444 O O . VAL B 1 48 ? -2.449 -14.422 -5.082 1 98.75 48 VAL B O 1
ATOM 1447 N N . LEU B 1 49 ? -2.201 -13.383 -7.078 1 98.88 49 LEU B N 1
ATOM 1448 C CA . LEU B 1 49 ? -0.821 -13.82 -7.25 1 98.88 49 LEU B CA 1
ATOM 1449 C C . LEU B 1 49 ? 0.145 -12.648 -7.078 1 98.88 49 LEU B C 1
ATOM 1451 O O . LEU B 1 49 ? -0.072 -11.57 -7.641 1 98.88 49 LEU B O 1
ATOM 1455 N N . VAL B 1 50 ? 1.188 -12.922 -6.312 1 98.94 50 VAL B N 1
ATOM 1456 C CA . VAL B 1 50 ? 2.334 -12.031 -6.191 1 98.94 50 VAL B CA 1
ATOM 1457 C C . VAL B 1 50 ? 3.627 -12.812 -6.418 1 98.94 50 VAL B C 1
ATOM 1459 O O . VAL B 1 50 ? 3.828 -13.875 -5.832 1 98.94 50 VAL B O 1
ATOM 1462 N N . ASN B 1 51 ? 4.426 -12.328 -7.332 1 98.94 51 ASN B N 1
ATOM 1463 C CA . ASN B 1 51 ? 5.742 -12.875 -7.648 1 98.94 51 ASN B CA 1
ATOM 1464 C C . ASN B 1 51 ? 6.855 -12.062 -6.996 1 98.94 51 ASN B C 1
ATOM 1466 O O . ASN B 1 51 ? 6.895 -10.836 -7.125 1 98.94 51 ASN B O 1
ATOM 1470 N N . SER B 1 52 ? 7.734 -12.68 -6.223 1 98.81 52 SER B N 1
ATOM 1471 C CA . SER B 1 52 ? 8.766 -11.953 -5.492 1 98.81 52 SER B CA 1
ATOM 1472 C C . SER B 1 52 ? 10.078 -12.727 -5.473 1 98.81 52 SER B C 1
ATOM 1474 O O . SER B 1 52 ? 10.078 -13.953 -5.406 1 98.81 52 SER B O 1
ATOM 1476 N N . LYS B 1 53 ? 11.164 -11.977 -5.578 1 98.5 53 LYS B N 1
ATOM 1477 C CA . LYS B 1 53 ? 12.484 -12.594 -5.465 1 98.5 53 LYS B CA 1
ATOM 1478 C C . LYS B 1 53 ? 12.727 -13.125 -4.055 1 98.5 53 LYS B C 1
ATOM 1480 O O . LYS B 1 53 ? 12.461 -12.43 -3.07 1 98.5 53 LYS B O 1
ATOM 1485 N N . GLN B 1 54 ? 13.219 -14.328 -3.992 1 98.38 54 GLN B N 1
ATOM 1486 C CA . GLN B 1 54 ? 13.562 -14.906 -2.697 1 98.38 54 GLN B CA 1
ATOM 1487 C C . GLN B 1 54 ? 14.539 -14.008 -1.937 1 98.38 54 GLN B C 1
ATOM 1489 O O . GLN B 1 54 ? 15.477 -13.469 -2.521 1 98.38 54 GLN B O 1
ATOM 1494 N N . GLY B 1 55 ? 14.297 -13.867 -0.599 1 97.38 55 GLY B N 1
ATOM 1495 C CA . GLY B 1 55 ? 15.203 -13.109 0.247 1 97.38 55 GLY B CA 1
ATOM 1496 C C . GLY B 1 55 ? 14.672 -11.734 0.609 1 97.38 55 GLY B C 1
ATOM 1497 O O . GLY B 1 55 ? 15.227 -11.062 1.486 1 97.38 55 GLY B O 1
ATOM 1498 N N . ARG B 1 56 ? 13.672 -11.312 -0.07 1 97.94 56 ARG B N 1
ATOM 1499 C CA . ARG B 1 56 ? 13.094 -10.008 0.227 1 97.94 56 ARG B CA 1
ATOM 1500 C C . ARG B 1 56 ? 12.422 -10 1.596 1 97.94 56 ARG B C 1
ATOM 1502 O O . ARG B 1 56 ? 11.977 -11.039 2.076 1 97.94 56 ARG B O 1
ATOM 1509 N N . LEU B 1 57 ? 12.367 -8.875 2.158 1 98.5 57 LEU B N 1
ATOM 1510 C CA . LEU B 1 57 ? 11.734 -8.695 3.463 1 98.5 57 LEU B CA 1
ATOM 1511 C C . LEU B 1 57 ? 10.289 -9.164 3.438 1 98.5 57 LEU B C 1
ATOM 1513 O O . LEU B 1 57 ? 9.836 -9.844 4.359 1 98.5 57 LEU B O 1
ATOM 1517 N N . LYS B 1 58 ? 9.531 -8.82 2.4 1 98.81 58 LYS B N 1
ATOM 1518 C CA . LYS B 1 58 ? 8.125 -9.203 2.307 1 98.81 58 LYS B CA 1
ATOM 1519 C C . LYS B 1 58 ? 7.973 -10.727 2.293 1 98.81 58 LYS B C 1
ATOM 1521 O O . LYS B 1 58 ? 7.004 -11.258 2.84 1 98.81 58 LYS B O 1
ATOM 1526 N N . ASN B 1 59 ? 8.953 -11.367 1.681 1 98.88 59 ASN B N 1
ATOM 1527 C CA . ASN B 1 59 ? 8.906 -12.828 1.689 1 98.88 59 ASN B CA 1
ATOM 1528 C C . ASN B 1 59 ? 9.039 -13.383 3.105 1 98.88 59 ASN B C 1
ATOM 1530 O O . ASN B 1 59 ? 8.258 -14.242 3.512 1 98.88 59 ASN B O 1
ATOM 1534 N N . ARG B 1 60 ? 9.992 -12.906 3.805 1 98.81 60 ARG B N 1
ATOM 1535 C CA . ARG B 1 60 ? 10.211 -13.344 5.18 1 98.81 60 ARG B CA 1
ATOM 1536 C C . ARG B 1 60 ? 9 -13.031 6.051 1 98.81 60 ARG B C 1
ATOM 1538 O O . ARG B 1 60 ? 8.594 -13.852 6.879 1 98.81 60 ARG B O 1
ATOM 1545 N N . ASN B 1 61 ? 8.445 -11.844 5.848 1 98.94 61 ASN B N 1
ATOM 1546 C CA . ASN B 1 61 ? 7.25 -11.461 6.59 1 98.94 61 ASN B CA 1
ATOM 1547 C C . ASN B 1 61 ? 6.102 -12.438 6.348 1 98.94 61 ASN B C 1
ATOM 1549 O O . ASN B 1 61 ? 5.477 -12.906 7.293 1 98.94 61 ASN B O 1
ATOM 1553 N N . MET B 1 62 ? 5.871 -12.75 5.086 1 98.88 62 MET B N 1
ATOM 1554 C CA . MET B 1 62 ? 4.734 -13.594 4.715 1 98.88 62 MET B CA 1
ATOM 1555 C C . MET B 1 62 ? 4.934 -15.023 5.207 1 98.88 62 MET B C 1
ATOM 1557 O O . MET B 1 62 ? 3.965 -15.703 5.551 1 98.88 62 MET B O 1
ATOM 1561 N N . ALA B 1 63 ? 6.168 -15.453 5.266 1 98.69 63 ALA B N 1
ATOM 1562 C CA . ALA B 1 63 ? 6.461 -16.781 5.805 1 98.69 63 ALA B CA 1
ATOM 1563 C C . ALA B 1 63 ? 6.125 -16.859 7.293 1 98.69 63 ALA B C 1
ATOM 1565 O O . ALA B 1 63 ? 5.641 -17.875 7.777 1 98.69 63 ALA B O 1
ATOM 1566 N N . ARG B 1 64 ? 6.371 -15.789 8.031 1 98.56 64 ARG B N 1
ATOM 1567 C CA . ARG B 1 64 ? 6.141 -15.734 9.469 1 98.56 64 ARG B CA 1
ATOM 1568 C C . ARG B 1 64 ? 4.672 -15.461 9.781 1 98.56 64 ARG B C 1
ATOM 1570 O O . ARG B 1 64 ? 4.117 -16.016 10.734 1 98.56 64 ARG B O 1
ATOM 1577 N N . ARG B 1 65 ? 4.082 -14.586 9 1 98.69 65 ARG B N 1
ATOM 1578 C CA . ARG B 1 65 ? 2.697 -14.156 9.164 1 98.69 65 ARG B CA 1
ATOM 1579 C C . ARG B 1 65 ? 1.978 -14.109 7.816 1 98.69 65 ARG B C 1
ATOM 1581 O O . ARG B 1 65 ? 2.127 -13.141 7.062 1 98.69 65 ARG B O 1
ATOM 1588 N N . PRO B 1 66 ? 1.139 -15.062 7.555 1 98.88 66 PRO B N 1
ATOM 1589 C CA . PRO B 1 66 ? 0.634 -15.234 6.191 1 98.88 66 PRO B CA 1
ATOM 1590 C C . PRO B 1 66 ? -0.54 -14.312 5.871 1 98.88 66 PRO B C 1
ATOM 1592 O O . PRO B 1 66 ? -0.999 -14.266 4.73 1 98.88 66 PRO B O 1
ATOM 1595 N N . ARG B 1 67 ? -1.127 -13.656 6.883 1 98.88 67 ARG B N 1
ATOM 1596 C CA . ARG B 1 67 ? -2.178 -12.688 6.59 1 98.88 67 ARG B CA 1
ATOM 1597 C C . ARG B 1 67 ? -1.592 -11.391 6.027 1 98.88 67 ARG B C 1
ATOM 1599 O O . ARG B 1 67 ? -0.682 -10.812 6.617 1 98.88 67 ARG B O 1
ATOM 1606 N N . VAL B 1 68 ? -2.076 -10.977 4.879 1 99 68 VAL B N 1
ATOM 1607 C CA . VAL B 1 68 ? -1.542 -9.828 4.15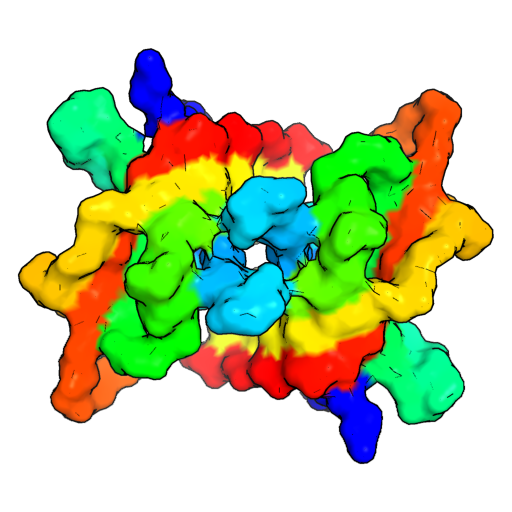6 1 99 68 VAL B CA 1
ATOM 1608 C C . VAL B 1 68 ? -2.688 -8.93 3.697 1 99 68 VAL B C 1
ATOM 1610 O O . VAL B 1 68 ? -3.859 -9.281 3.846 1 99 68 VAL B O 1
ATOM 1613 N N . ALA B 1 69 ? -2.379 -7.738 3.242 1 99 69 ALA B N 1
ATOM 1614 C CA . ALA B 1 69 ? -3.326 -6.816 2.617 1 99 69 ALA B CA 1
ATOM 1615 C C . ALA B 1 69 ? -2.758 -6.238 1.324 1 99 69 ALA B C 1
ATOM 1617 O O . ALA B 1 69 ? -1.54 -6.129 1.17 1 99 69 ALA B O 1
ATOM 1618 N N . LEU B 1 70 ? -3.586 -5.918 0.426 1 98.94 70 LEU B N 1
ATOM 1619 C CA . LEU B 1 70 ? -3.234 -5.406 -0.894 1 98.94 70 LEU B CA 1
ATOM 1620 C C . LEU B 1 70 ? -4.172 -4.273 -1.302 1 98.94 70 LEU B C 1
ATOM 1622 O O . LEU B 1 70 ? -5.391 -4.387 -1.162 1 98.94 70 LEU B O 1
ATOM 1626 N N . SER B 1 71 ? -3.6 -3.182 -1.675 1 98.94 71 SER B N 1
ATOM 1627 C CA . SER B 1 71 ? -4.309 -2.053 -2.27 1 98.94 71 SER B CA 1
ATOM 1628 C C . SER B 1 71 ? -3.959 -1.896 -3.746 1 98.94 71 SER B C 1
ATOM 1630 O O . SER B 1 71 ? -2.789 -1.73 -4.098 1 98.94 71 SER B O 1
ATOM 1632 N N . VAL B 1 72 ? -4.941 -1.991 -4.648 1 98.88 72 VAL B N 1
ATOM 1633 C CA . VAL B 1 72 ? -4.73 -1.876 -6.09 1 98.88 72 VAL B CA 1
ATOM 1634 C C . VAL B 1 72 ? -5.57 -0.728 -6.645 1 98.88 72 VAL B C 1
ATOM 1636 O O . VAL B 1 72 ? -6.801 -0.75 -6.555 1 98.88 72 VAL B O 1
ATOM 1639 N N . GLN B 1 73 ? -4.867 0.227 -7.211 1 97.94 73 GLN B N 1
ATOM 1640 C CA . GLN B 1 73 ? -5.512 1.429 -7.73 1 97.94 73 GLN B CA 1
ATOM 1641 C C . GLN B 1 73 ? -5.441 1.479 -9.25 1 97.94 73 GLN B C 1
ATOM 1643 O O . GLN B 1 73 ? -4.422 1.12 -9.844 1 97.94 73 GLN B O 1
ATOM 1648 N N . ASP B 1 74 ? -6.504 1.965 -9.852 1 97.75 74 ASP B N 1
ATOM 1649 C CA . ASP B 1 74 ? -6.562 2.15 -11.297 1 97.75 74 ASP B CA 1
ATOM 1650 C C . ASP B 1 74 ? -5.605 3.25 -11.75 1 97.75 74 ASP B C 1
ATOM 1652 O O . ASP B 1 74 ? -5.727 4.402 -11.328 1 97.75 74 ASP B O 1
ATOM 1656 N N . PRO B 1 75 ? -4.684 2.893 -12.625 1 95.81 75 PRO B N 1
ATOM 1657 C CA . PRO B 1 75 ? -3.711 3.912 -13.023 1 95.81 75 PRO B CA 1
ATOM 1658 C C . PRO B 1 75 ? -4.332 5.027 -13.867 1 95.81 75 PRO B C 1
ATOM 1660 O O . PRO B 1 75 ? -3.795 6.133 -13.922 1 95.81 75 PRO B O 1
ATOM 1663 N N . GLU B 1 76 ? -5.453 4.789 -14.492 1 95.25 76 GLU B N 1
ATOM 1664 C CA . GLU B 1 76 ? -6.09 5.781 -15.352 1 95.25 76 GLU B CA 1
ATOM 1665 C C . GLU B 1 76 ? -7.199 6.523 -14.609 1 95.25 76 GLU B C 1
ATOM 1667 O O . GLU B 1 76 ? -7.641 7.586 -15.039 1 95.25 76 GLU B O 1
ATOM 1672 N N . ARG B 1 77 ? -7.746 5.938 -13.578 1 96.94 77 ARG B N 1
ATOM 1673 C CA . ARG B 1 77 ? -8.789 6.48 -12.711 1 96.94 77 ARG B CA 1
ATOM 1674 C C . ARG B 1 77 ? -8.43 6.289 -11.242 1 96.94 77 ARG B C 1
ATOM 1676 O O . ARG B 1 77 ? -9.016 5.441 -10.562 1 96.94 77 ARG B O 1
ATOM 1683 N N . PRO B 1 78 ? -7.59 7.121 -10.742 1 95.31 78 PRO B N 1
ATOM 1684 C CA . PRO B 1 78 ? -6.926 6.844 -9.469 1 95.31 78 PRO B CA 1
ATOM 1685 C C . PRO B 1 78 ? -7.898 6.793 -8.289 1 95.31 78 PRO B C 1
ATOM 1687 O O . PRO B 1 78 ? -7.531 6.348 -7.203 1 95.31 78 PRO B O 1
ATOM 1690 N N . TYR B 1 79 ? -9.133 7.16 -8.453 1 97.62 79 TYR B N 1
ATOM 1691 C CA . TYR B 1 79 ? -10.086 7.121 -7.352 1 97.62 79 TYR B CA 1
ATOM 1692 C C . TYR B 1 79 ? -10.922 5.848 -7.398 1 97.62 79 TYR B C 1
ATOM 1694 O O . TYR B 1 79 ? -11.844 5.672 -6.602 1 97.62 79 TYR B O 1
ATOM 1702 N N . ARG B 1 80 ? -10.656 4.992 -8.414 1 98.5 80 ARG B N 1
ATOM 1703 C CA . ARG B 1 80 ? -11.156 3.625 -8.508 1 98.5 80 ARG B CA 1
ATOM 1704 C C . ARG B 1 80 ? -10.125 2.627 -7.992 1 98.5 80 ARG B C 1
ATOM 1706 O O . ARG B 1 80 ? -9.031 2.514 -8.547 1 98.5 80 ARG B O 1
ATOM 1713 N N . TYR B 1 81 ? -10.438 1.903 -6.891 1 98.69 81 TYR B N 1
ATOM 1714 C CA . TYR B 1 81 ? -9.453 0.972 -6.348 1 98.69 81 TYR B CA 1
ATOM 1715 C C . TYR B 1 81 ? -10.141 -0.191 -5.641 1 98.69 81 TYR B C 1
ATOM 1717 O O . TYR B 1 81 ? -11.352 -0.155 -5.402 1 98.69 81 TYR B O 1
ATOM 1725 N N . VAL B 1 82 ? -9.414 -1.221 -5.387 1 98.75 82 VAL B N 1
ATOM 1726 C CA . VAL B 1 82 ? -9.828 -2.381 -4.605 1 98.75 82 VAL B CA 1
ATOM 1727 C C . VAL B 1 82 ? -8.828 -2.631 -3.482 1 98.75 82 VAL B C 1
ATOM 1729 O O . VAL B 1 82 ? -7.617 -2.496 -3.68 1 98.75 82 VAL B O 1
ATOM 1732 N N . SER B 1 83 ? -9.305 -2.828 -2.285 1 98.56 83 SER B N 1
ATOM 1733 C CA . SER B 1 83 ? -8.531 -3.291 -1.143 1 98.56 83 SER B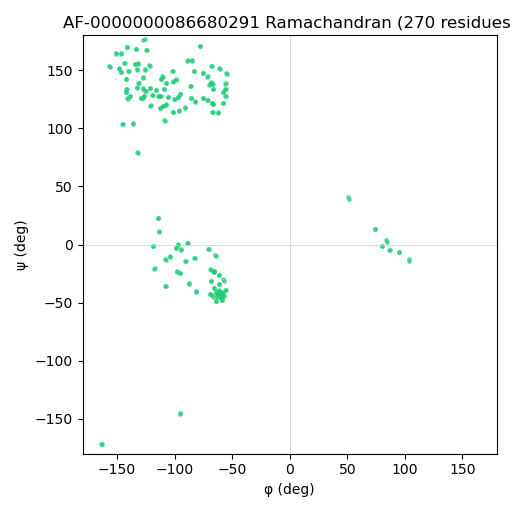 CA 1
ATOM 1734 C C . SER B 1 83 ? -8.844 -4.75 -0.815 1 98.56 83 SER B C 1
ATOM 1736 O O . SER B 1 83 ? -10.008 -5.117 -0.644 1 98.56 83 SER B O 1
ATOM 1738 N N . VAL B 1 84 ? -7.84 -5.551 -0.733 1 98.75 84 VAL B N 1
ATOM 1739 C CA . VAL B 1 84 ? -7.969 -6.973 -0.437 1 98.75 84 VAL B CA 1
ATOM 1740 C C . VAL B 1 84 ? -7.223 -7.305 0.854 1 98.75 84 VAL B C 1
ATOM 1742 O O . VAL B 1 84 ? -6.078 -6.879 1.042 1 98.75 84 VAL B O 1
ATOM 1745 N N . ARG B 1 85 ? -7.828 -7.934 1.77 1 98.88 85 ARG B N 1
ATOM 1746 C CA . ARG B 1 85 ? -7.156 -8.672 2.836 1 98.88 85 ARG B CA 1
ATOM 1747 C C . ARG B 1 85 ? -7.289 -10.18 2.631 1 98.88 85 ARG B C 1
ATOM 1749 O O . ARG B 1 85 ? -8.336 -10.656 2.189 1 98.88 85 ARG B O 1
ATOM 1756 N N . GLY B 1 86 ? -6.207 -10.852 2.889 1 98.69 86 GLY B N 1
ATOM 1757 C CA . GLY B 1 86 ? -6.238 -12.281 2.633 1 98.69 86 GLY B CA 1
ATOM 1758 C C . GLY B 1 86 ? -5.109 -13.031 3.312 1 98.69 86 GLY B C 1
ATOM 1759 O O . GLY B 1 86 ? -4.418 -12.484 4.172 1 98.69 86 GLY B O 1
ATOM 1760 N N . VAL B 1 87 ? -5.012 -14.352 2.947 1 98.69 87 VAL B N 1
ATOM 1761 C CA . VAL B 1 87 ? -4.031 -15.242 3.555 1 98.69 87 VAL B CA 1
ATOM 1762 C C . VAL B 1 87 ? -3.209 -15.922 2.465 1 98.69 87 VAL B C 1
ATOM 1764 O O . VAL B 1 87 ? -3.762 -16.422 1.483 1 98.69 87 VAL B O 1
ATOM 1767 N N . VAL B 1 88 ? -1.891 -15.828 2.6 1 98.88 88 VAL B N 1
ATOM 1768 C CA . VAL B 1 88 ? -1.032 -16.641 1.742 1 98.88 88 VAL B CA 1
ATOM 1769 C C . VAL B 1 88 ? -1.29 -18.125 2.006 1 98.88 88 VAL B C 1
ATOM 1771 O O . VAL B 1 88 ? -0.953 -18.625 3.076 1 98.88 88 VAL B O 1
ATOM 1774 N N . GLU B 1 89 ? -1.823 -18.781 1.03 1 97.75 89 GLU B N 1
ATOM 1775 C CA . GLU B 1 89 ? -2.158 -20.172 1.254 1 97.75 89 GLU B CA 1
ATOM 1776 C C . GLU B 1 89 ? -1.04 -21.094 0.766 1 97.75 89 GLU B C 1
ATOM 1778 O O . GLU B 1 89 ? -0.952 -22.25 1.184 1 97.75 89 GLU B O 1
ATOM 1783 N N . SER B 1 90 ? -0.261 -20.578 -0.189 1 98.06 90 SER B N 1
ATOM 1784 C CA . SER B 1 90 ? 0.873 -21.375 -0.662 1 98.06 90 SER B CA 1
ATOM 1785 C C . SER B 1 90 ? 1.944 -20.484 -1.28 1 98.06 90 SER B C 1
ATOM 1787 O O . SER B 1 90 ? 1.661 -19.344 -1.688 1 98.06 90 SER B O 1
ATOM 1789 N N . VAL B 1 91 ? 3.143 -20.906 -1.258 1 98.75 91 VAL B N 1
ATOM 1790 C CA . VAL B 1 91 ? 4.293 -20.328 -1.943 1 98.75 91 VAL B CA 1
ATOM 1791 C C . VAL B 1 91 ? 5.07 -21.422 -2.668 1 98.75 91 VAL B C 1
ATOM 1793 O O . VAL B 1 91 ? 5.262 -22.516 -2.127 1 98.75 91 VAL B O 1
ATOM 1796 N N . SER B 1 92 ? 5.457 -21.172 -3.928 1 98.56 92 SER B N 1
ATOM 1797 C CA . SER B 1 92 ? 6.191 -22.188 -4.691 1 98.56 92 SER B CA 1
ATOM 1798 C C . SER B 1 92 ? 7.168 -21.531 -5.668 1 98.56 92 SER B C 1
ATOM 1800 O O . SER B 1 92 ? 6.922 -20.422 -6.148 1 98.56 92 SER B O 1
ATOM 1802 N N . THR B 1 93 ? 8.227 -22.25 -5.949 1 98.69 93 THR B N 1
ATOM 1803 C CA . THR B 1 93 ? 9.141 -21.797 -6.996 1 98.69 93 THR B CA 1
ATOM 1804 C C . THR B 1 93 ? 8.727 -22.375 -8.352 1 98.69 93 THR B C 1
ATOM 1806 O O . THR B 1 93 ? 9.172 -21.891 -9.398 1 98.69 93 THR B O 1
ATOM 1809 N N . ASP B 1 94 ? 7.855 -23.359 -8.281 1 98.31 94 ASP B N 1
ATOM 1810 C CA . ASP B 1 94 ? 7.391 -23.984 -9.516 1 98.31 94 ASP B CA 1
ATOM 1811 C C . ASP B 1 94 ? 6.562 -23 -10.344 1 98.31 94 ASP B C 1
ATOM 1813 O O . ASP B 1 94 ? 5.559 -22.469 -9.859 1 98.31 94 ASP B O 1
ATOM 1817 N N . GLY B 1 95 ? 7.02 -22.734 -11.578 1 97.94 95 GLY B N 1
ATOM 1818 C CA . GLY B 1 95 ? 6.285 -21.875 -12.5 1 97.94 95 GLY B CA 1
ATOM 1819 C C . GLY B 1 95 ? 6.48 -20.391 -12.227 1 97.94 95 GLY B C 1
ATOM 1820 O O . GLY B 1 95 ? 5.895 -19.547 -12.898 1 97.94 95 GLY B O 1
ATOM 1821 N N . ALA B 1 96 ? 7.246 -20.078 -11.211 1 98.69 96 ALA B N 1
ATOM 1822 C CA . ALA B 1 96 ? 7.395 -18.688 -10.797 1 98.69 96 ALA B CA 1
ATOM 1823 C C . ALA B 1 96 ? 8.07 -17.859 -11.891 1 98.69 96 ALA B C 1
ATOM 1825 O O . ALA B 1 96 ? 7.66 -16.734 -12.164 1 98.69 96 ALA B O 1
ATOM 1826 N N . GLU B 1 97 ? 9.078 -18.438 -12.516 1 98 97 GLU B N 1
ATOM 1827 C CA . GLU B 1 97 ? 9.781 -17.703 -13.562 1 98 97 GLU B CA 1
ATOM 1828 C C . GLU B 1 97 ? 8.883 -17.469 -14.773 1 98 97 GLU B C 1
ATOM 1830 O O . GLU B 1 97 ? 8.875 -16.375 -15.344 1 98 97 GLU B O 1
ATOM 1835 N N . GLU B 1 98 ? 8.188 -18.5 -15.188 1 98.19 98 GLU B N 1
ATOM 1836 C CA . GLU B 1 98 ? 7.25 -18.359 -16.297 1 98.19 98 GLU B CA 1
ATOM 1837 C C . GLU B 1 98 ? 6.18 -17.312 -15.977 1 98.19 98 GLU B C 1
ATOM 1839 O O . GLU B 1 98 ? 5.82 -16.5 -16.844 1 98.19 98 GLU B O 1
ATOM 1844 N N . GLN B 1 99 ? 5.664 -17.391 -14.797 1 98.62 99 GLN B N 1
ATOM 1845 C CA . GLN B 1 99 ? 4.648 -16.438 -14.367 1 98.62 99 GLN B CA 1
ATOM 1846 C C . GLN B 1 99 ? 5.199 -15.016 -14.367 1 98.62 99 GLN B C 1
ATOM 1848 O O . GLN B 1 99 ? 4.508 -14.078 -14.773 1 98.62 99 GLN B O 1
ATOM 1853 N N . LEU B 1 100 ? 6.441 -14.836 -13.945 1 98.5 100 LEU B N 1
ATOM 1854 C CA . LEU B 1 100 ? 7.094 -13.531 -13.969 1 98.5 100 LEU B CA 1
ATOM 1855 C C . LEU B 1 100 ? 7.184 -13 -15.398 1 98.5 100 LEU B C 1
ATOM 1857 O O . LEU B 1 100 ? 6.945 -11.812 -15.633 1 98.5 100 LEU B O 1
ATOM 1861 N N . GLU B 1 101 ? 7.562 -13.828 -16.281 1 98.5 101 GLU B N 1
ATOM 1862 C CA . GLU B 1 101 ? 7.676 -13.406 -17.672 1 98.5 101 GLU B CA 1
ATOM 1863 C C . GLU B 1 101 ? 6.324 -12.961 -18.234 1 98.5 101 GLU B C 1
ATOM 1865 O O . GLU B 1 101 ? 6.246 -11.984 -18.984 1 98.5 101 GLU B O 1
ATOM 1870 N N . GLY B 1 102 ? 5.273 -13.703 -17.875 1 98.5 102 GLY B N 1
ATOM 1871 C CA . GLY B 1 102 ? 3.938 -13.258 -18.25 1 98.5 102 GLY B CA 1
ATOM 1872 C C . GLY B 1 102 ? 3.592 -11.883 -17.703 1 98.5 102 GLY B C 1
ATOM 1873 O O . GLY B 1 102 ? 3.039 -11.047 -18.422 1 98.5 102 GLY B O 1
ATOM 1874 N N . LEU B 1 103 ? 3.949 -11.602 -16.453 1 98.75 103 LEU B N 1
ATOM 1875 C CA . LEU B 1 103 ? 3.734 -10.289 -15.852 1 98.75 103 LEU B CA 1
ATOM 1876 C C . LEU B 1 103 ? 4.535 -9.219 -16.578 1 98.75 103 LEU B C 1
ATOM 1878 O O . LEU B 1 103 ? 4.02 -8.133 -16.875 1 98.75 103 LEU B O 1
ATOM 1882 N N . SER B 1 104 ? 5.789 -9.578 -16.859 1 98.5 104 SER B N 1
ATOM 1883 C CA . SER B 1 104 ? 6.648 -8.594 -17.516 1 98.5 104 SER B CA 1
ATOM 1884 C C . SER B 1 104 ? 6.086 -8.18 -18.859 1 98.5 104 SER B C 1
ATOM 1886 O O . SER B 1 104 ? 6.09 -6.992 -19.203 1 98.5 104 SER B O 1
ATOM 1888 N N . GLN B 1 105 ? 5.621 -9.148 -19.609 1 98.38 105 GLN B N 1
ATOM 1889 C CA . GLN B 1 105 ? 4.996 -8.836 -20.891 1 98.38 105 GLN B CA 1
ATOM 1890 C C . GLN B 1 105 ? 3.793 -7.918 -20.703 1 98.38 105 GLN B C 1
ATOM 1892 O O . GLN B 1 105 ? 3.598 -6.977 -21.469 1 98.38 105 GLN B O 1
ATOM 1897 N N . ARG B 1 106 ? 3.059 -8.195 -19.734 1 98.19 106 ARG B N 1
ATOM 1898 C CA . ARG B 1 106 ? 1.845 -7.418 -19.484 1 98.19 106 ARG B CA 1
ATOM 1899 C C . ARG B 1 106 ? 2.18 -6.004 -19.031 1 98.19 106 ARG B C 1
ATOM 1901 O O . ARG B 1 106 ? 1.576 -5.035 -19.5 1 98.19 106 ARG B O 1
ATOM 1908 N N . TYR B 1 107 ? 3.172 -5.797 -18.141 1 98 107 TYR B N 1
ATOM 1909 C CA . TYR B 1 107 ? 3.471 -4.52 -17.5 1 98 107 TYR B CA 1
ATOM 1910 C C . TYR B 1 107 ? 4.426 -3.693 -18.359 1 98 107 TYR B C 1
ATOM 1912 O O . TYR B 1 107 ? 4.336 -2.465 -18.391 1 98 107 TYR B O 1
ATOM 1920 N N . LEU B 1 108 ? 5.293 -4.461 -19.031 1 97.56 108 LEU B N 1
ATOM 1921 C CA . LEU B 1 108 ? 6.375 -3.727 -19.672 1 97.56 108 LEU B CA 1
ATOM 1922 C C . LEU B 1 108 ? 6.316 -3.902 -21.188 1 97.56 108 LEU B C 1
ATOM 1924 O O . LEU B 1 108 ? 6.914 -3.121 -21.938 1 97.56 108 LEU B O 1
ATOM 1928 N N . GLY B 1 109 ? 5.66 -4.934 -21.656 1 98 109 GLY B N 1
ATOM 1929 C CA . GLY B 1 109 ? 5.672 -5.254 -23.078 1 98 109 GLY B CA 1
ATOM 1930 C C . GLY B 1 109 ? 6.98 -5.859 -23.547 1 98 109 GLY B C 1
ATOM 1931 O O . GLY B 1 109 ? 7.27 -5.887 -24.75 1 98 109 GLY B O 1
ATOM 1932 N N . THR B 1 110 ? 7.867 -6.297 -22.562 1 98 110 THR B N 1
ATOM 1933 C CA . THR B 1 110 ? 9.172 -6.887 -22.859 1 98 110 TH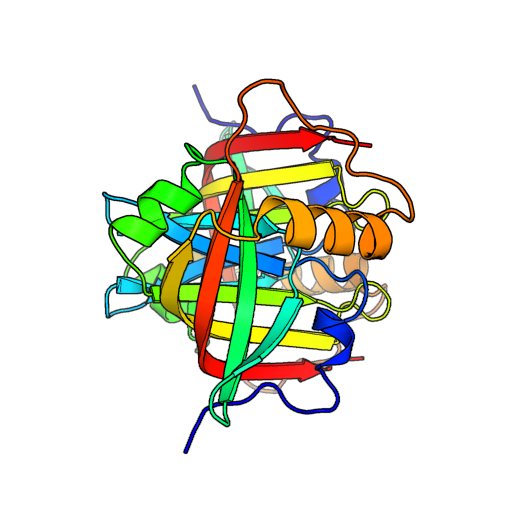R B CA 1
ATOM 1934 C C . THR B 1 110 ? 9.469 -8.039 -21.906 1 98 110 THR B C 1
ATOM 1936 O O . THR B 1 110 ? 8.719 -8.273 -20.953 1 98 110 THR B O 1
ATOM 1939 N N . ALA B 1 111 ? 10.516 -8.773 -22.219 1 97.69 111 ALA B N 1
ATOM 1940 C CA . ALA B 1 111 ? 11.055 -9.742 -21.25 1 97.69 111 ALA B CA 1
ATOM 1941 C C . ALA B 1 111 ? 11.508 -9.047 -19.969 1 97.69 111 ALA B C 1
ATOM 1943 O O . ALA B 1 111 ? 11.891 -7.871 -20 1 97.69 111 ALA B O 1
ATOM 1944 N N . TYR B 1 112 ? 11.422 -9.805 -18.906 1 97.75 112 TYR B N 1
ATOM 1945 C CA . TYR B 1 112 ? 11.82 -9.25 -17.609 1 97.75 112 TYR B CA 1
ATOM 1946 C C . TYR B 1 112 ? 13.266 -8.766 -17.641 1 97.75 112 TYR B C 1
ATOM 1948 O O . TYR B 1 112 ? 14.188 -9.562 -17.828 1 97.75 112 TYR B O 1
ATOM 1956 N N . PRO B 1 113 ? 13.438 -7.438 -17.344 1 96.25 113 PRO B N 1
ATOM 1957 C CA . PRO B 1 113 ? 14.75 -6.883 -17.672 1 96.25 113 PRO B CA 1
ATOM 1958 C C . PRO B 1 113 ? 15.703 -6.906 -16.469 1 96.25 113 PRO B C 1
ATOM 1960 O O . PRO B 1 113 ? 16.891 -6.605 -16.609 1 96.25 113 PRO B O 1
ATOM 1963 N N . TRP B 1 114 ? 15.32 -7.301 -15.305 1 94.56 114 TRP B N 1
ATOM 1964 C CA . TRP B 1 114 ? 16.125 -7.094 -14.109 1 94.56 114 TRP B CA 1
ATOM 1965 C C . TRP B 1 114 ? 16.625 -8.422 -13.547 1 94.56 114 TRP B C 1
ATOM 1967 O O . TRP B 1 114 ? 17.109 -8.477 -12.414 1 94.56 114 TRP B O 1
ATOM 1977 N N . TYR B 1 115 ? 16.438 -9.469 -14.352 1 91.56 115 TYR B N 1
ATOM 1978 C CA . TYR B 1 115 ? 16.859 -10.789 -13.891 1 91.56 115 TYR B CA 1
ATOM 1979 C C . TYR B 1 115 ? 18.344 -10.812 -13.555 1 91.56 115 TYR B C 1
ATOM 1981 O O . TYR B 1 115 ? 19.156 -10.305 -14.312 1 91.56 115 TYR B O 1
ATOM 1989 N N . ARG B 1 116 ? 18.672 -11.359 -12.344 1 91.69 116 ARG B N 1
ATOM 1990 C CA . ARG B 1 116 ? 20.047 -11.617 -11.953 1 91.69 116 ARG B CA 1
ATOM 1991 C C . ARG B 1 116 ? 20.344 -13.109 -11.898 1 91.69 116 ARG B C 1
ATOM 1993 O O . ARG B 1 116 ? 19.484 -13.898 -11.484 1 91.69 116 ARG B O 1
ATOM 2000 N N . PRO B 1 117 ? 21.625 -13.461 -12.297 1 92.75 117 PRO B N 1
ATOM 2001 C CA . PRO B 1 117 ? 21.969 -14.883 -12.219 1 92.75 117 PRO B CA 1
ATOM 2002 C C . PRO B 1 117 ? 21.781 -15.469 -10.828 1 92.75 117 PRO B C 1
ATOM 2004 O O . PRO B 1 117 ? 22.172 -14.844 -9.836 1 92.75 117 PRO B O 1
ATOM 2007 N N . GLY B 1 118 ? 21.172 -16.609 -10.805 1 94.81 118 GLY B N 1
ATOM 2008 C CA . GLY B 1 118 ? 21.031 -17.297 -9.531 1 94.81 118 GLY B CA 1
ATOM 2009 C C . GLY B 1 118 ? 19.797 -16.875 -8.75 1 94.81 118 GLY B C 1
ATOM 2010 O O . GLY B 1 118 ? 19.484 -17.438 -7.707 1 94.81 118 GLY B O 1
ATOM 2011 N N . GLU B 1 119 ? 19.172 -15.914 -9.32 1 96.06 119 GLU B N 1
ATOM 2012 C CA . GLU B 1 119 ? 17.984 -15.453 -8.609 1 96.06 119 GLU B CA 1
ATOM 2013 C C . GLU B 1 119 ? 16.891 -16.516 -8.602 1 96.06 119 GLU B C 1
ATOM 2015 O O . GLU B 1 119 ? 16.703 -17.234 -9.594 1 96.06 119 GLU B O 1
ATOM 2020 N N . VAL B 1 120 ? 16.234 -16.672 -7.457 1 98.25 120 VAL B N 1
ATOM 2021 C CA . VAL B 1 120 ? 15.094 -17.562 -7.309 1 98.25 120 VAL B CA 1
ATOM 2022 C C . VAL B 1 120 ? 13.828 -16.766 -7.07 1 98.25 120 VAL B C 1
ATOM 2024 O O . VAL B 1 120 ? 13.797 -15.867 -6.215 1 98.25 120 VAL B O 1
ATOM 2027 N N . ARG B 1 121 ? 12.859 -17.109 -7.93 1 98.62 121 ARG B N 1
ATOM 2028 C CA . ARG B 1 121 ? 11.57 -16.438 -7.785 1 98.62 121 ARG B CA 1
ATOM 2029 C C . ARG B 1 121 ? 10.586 -17.297 -7.012 1 98.62 121 ARG B C 1
ATOM 2031 O O . ARG B 1 121 ? 10.57 -18.531 -7.172 1 98.62 121 ARG B O 1
ATOM 2038 N N . GLU B 1 122 ? 9.812 -16.641 -6.195 1 98.88 122 GLU B N 1
ATOM 2039 C CA . GLU B 1 122 ? 8.727 -17.281 -5.453 1 98.88 122 GLU B CA 1
ATOM 2040 C C . GLU B 1 122 ? 7.371 -16.719 -5.867 1 98.88 122 GLU B C 1
ATOM 2042 O O . GLU B 1 122 ? 7.211 -15.508 -6.012 1 98.88 122 GLU B O 1
ATOM 2047 N N . LEU B 1 123 ? 6.48 -17.656 -6.094 1 98.88 123 LEU B N 1
ATOM 2048 C CA . LEU B 1 123 ? 5.102 -17.312 -6.422 1 98.88 123 LEU B CA 1
ATOM 2049 C C . LEU B 1 123 ? 4.195 -17.484 -5.207 1 98.88 123 LEU B C 1
ATOM 2051 O O . LEU B 1 123 ? 4.012 -18.594 -4.719 1 98.88 123 LEU B O 1
ATOM 2055 N N . PHE B 1 124 ? 3.631 -16.406 -4.68 1 98.94 124 PHE B N 1
ATOM 2056 C CA . PHE B 1 124 ? 2.715 -16.406 -3.547 1 98.94 124 PHE B CA 1
ATOM 2057 C C . PHE B 1 124 ? 1.267 -16.406 -4.023 1 98.94 124 PHE B C 1
ATOM 2059 O O . PHE B 1 124 ? 0.891 -15.609 -4.887 1 98.94 124 PHE B O 1
ATOM 2066 N N . ARG B 1 125 ? 0.509 -17.312 -3.479 1 98.69 125 ARG B N 1
ATOM 2067 C CA . ARG B 1 125 ? -0.926 -17.375 -3.734 1 98.69 125 ARG B CA 1
ATOM 2068 C C . ARG B 1 125 ? -1.721 -16.922 -2.516 1 98.69 125 ARG B C 1
ATOM 2070 O O . ARG B 1 125 ? -1.634 -17.531 -1.448 1 98.69 125 ARG B O 1
ATOM 2077 N N . ILE B 1 126 ? -2.516 -15.883 -2.689 1 98.75 126 ILE B N 1
ATOM 2078 C CA . ILE B 1 126 ? -3.246 -15.25 -1.6 1 98.75 126 ILE B CA 1
ATOM 2079 C C . ILE B 1 126 ? -4.746 -15.477 -1.779 1 98.75 126 ILE B C 1
ATOM 2081 O O . ILE B 1 126 ? -5.332 -15.039 -2.773 1 98.75 126 ILE B O 1
ATOM 2085 N N . ARG B 1 127 ? -5.305 -16.125 -0.886 1 98.12 127 ARG B N 1
ATOM 2086 C CA . ARG B 1 127 ? -6.758 -16.266 -0.863 1 98.12 127 ARG B CA 1
ATOM 2087 C C . ARG B 1 127 ? -7.414 -15.039 -0.226 1 98.12 127 ARG B C 1
ATOM 2089 O O . ARG B 1 127 ? -7.156 -14.727 0.938 1 98.12 127 ARG B O 1
ATOM 2096 N N . PRO B 1 128 ? -8.336 -14.367 -0.974 1 98.19 128 PRO B N 1
ATOM 2097 C CA . PRO B 1 128 ? -9 -13.219 -0.363 1 98.19 128 PRO B CA 1
ATOM 2098 C C . PRO B 1 128 ? -9.969 -13.625 0.75 1 98.19 128 PRO B C 1
ATOM 2100 O O . PRO B 1 128 ? -10.68 -14.625 0.623 1 98.19 128 PRO B O 1
ATOM 2103 N N . ASP B 1 129 ? -9.93 -12.883 1.819 1 97 129 ASP B N 1
ATOM 2104 C CA . ASP B 1 129 ? -10.883 -13.031 2.916 1 97 129 ASP B CA 1
ATOM 2105 C C . ASP B 1 129 ? -11.875 -11.875 2.941 1 97 129 ASP B C 1
ATOM 2107 O O . ASP B 1 129 ? -13.031 -12.047 3.336 1 97 129 ASP B O 1
ATOM 2111 N N . ARG B 1 130 ? -11.406 -10.75 2.619 1 98.12 130 ARG B N 1
ATOM 2112 C CA . ARG B 1 130 ? -12.195 -9.523 2.607 1 98.12 130 ARG B CA 1
ATOM 2113 C C . ARG B 1 130 ? -11.805 -8.633 1.429 1 98.12 130 ARG B C 1
ATOM 2115 O O . ARG B 1 130 ? -10.625 -8.445 1.149 1 98.12 130 ARG B O 1
ATOM 2122 N N . VAL B 1 131 ? -12.82 -8.188 0.728 1 98.44 131 VAL B N 1
ATOM 2123 C CA . VAL B 1 131 ? -12.602 -7.289 -0.403 1 98.44 131 VAL B CA 1
ATOM 2124 C C . VAL B 1 131 ? -13.477 -6.047 -0.253 1 98.44 131 VAL B C 1
ATOM 2126 O O . VAL B 1 131 ? -14.68 -6.152 -0.003 1 98.44 131 VAL B O 1
ATOM 2129 N N . VAL B 1 132 ? -12.867 -4.883 -0.317 1 98.19 132 VAL B N 1
ATOM 2130 C CA . VAL B 1 132 ? -13.555 -3.594 -0.32 1 98.19 132 VAL B CA 1
ATOM 2131 C C . VAL B 1 132 ? -13.195 -2.822 -1.589 1 98.19 132 VAL B C 1
ATOM 2133 O O . VAL B 1 132 ? -12.031 -2.793 -2.002 1 98.19 132 VAL B O 1
ATOM 2136 N N . VAL B 1 133 ? -14.203 -2.254 -2.23 1 98.31 133 VAL B N 1
ATOM 2137 C CA . VAL B 1 133 ? -13.953 -1.473 -3.436 1 98.31 133 VAL B CA 1
ATOM 2138 C C . VAL B 1 133 ? -14.469 -0.048 -3.248 1 98.31 133 VAL B C 1
ATOM 2140 O O . VAL B 1 133 ? -15.312 0.204 -2.389 1 98.31 133 VAL B O 1
ATOM 2143 N N . ALA B 1 134 ? -13.836 0.863 -4.004 1 97.25 134 ALA B N 1
ATOM 2144 C CA . ALA B 1 134 ? -14.289 2.25 -4.027 1 97.25 134 ALA B CA 1
ATOM 2145 C C . ALA B 1 134 ? -14.078 2.875 -5.402 1 97.25 134 ALA B C 1
ATOM 2147 O O . ALA B 1 134 ? -13.188 2.465 -6.148 1 97.25 134 ALA B O 1
ATOM 2148 N N . ASP B 1 135 ? -14.945 3.777 -5.746 1 96.5 135 ASP B N 1
ATOM 2149 C CA . ASP B 1 135 ? -14.859 4.617 -6.938 1 96.5 135 ASP B CA 1
ATOM 2150 C C . ASP B 1 135 ? -15.422 6.012 -6.664 1 96.5 135 ASP B C 1
ATOM 2152 O O . ASP B 1 135 ? -16.641 6.203 -6.656 1 96.5 135 ASP B O 1
ATOM 2156 N N . PHE B 1 136 ? -14.5 6.988 -6.492 1 92.81 136 PHE B N 1
ATOM 2157 C CA . PHE B 1 136 ? -14.922 8.336 -6.129 1 92.81 136 PHE B CA 1
ATOM 2158 C C . PHE B 1 136 ? -14.961 9.242 -7.359 1 92.81 136 PHE B C 1
ATOM 2160 O O . PHE B 1 136 ? -15.094 10.461 -7.234 1 92.81 136 PHE B O 1
ATOM 2167 N N . GLY B 1 137 ? -14.547 8.727 -8.633 1 81.5 137 GLY B N 1
ATOM 2168 C CA . GLY B 1 137 ? -14.562 9.523 -9.852 1 81.5 137 GLY B CA 1
ATOM 2169 C C . GLY B 1 137 ? -15.773 9.258 -10.719 1 81.5 137 GLY B C 1
ATOM 2170 O O . GLY B 1 137 ? -16.5 8.273 -10.516 1 81.5 137 GLY B O 1
#

Foldseek 3Di:
DFDADDPVCQCLQVAQWWKWKWFAAPVGHIDIDIFRWHWDDDPNYIWIKTKDWPPDRRVVRCVVPFWMKIKTADPVQRQKIKIFIWGFPDKDLVCRQVVVQVSCCRNPVDGDDPDDPPIGMMMTITGTDDMDIGHPD/DFDADDPVCQCLQVAQWWKWKWFAAPVGHIDIDIFRWHWDDDPNYIWIKTKDWPPDRRVVRCVVPFWMKIKTADPVQRQKIKIFIWGFPDKDQVCSQVVVQVSCCRNPVDGDDPDDPPIGMMMTITGTDDMDIGHPD

InterPro domains:
  IPR011576 Pyridoxamine 5'-phosphate oxidase, N-terminal [PF01243] (7-131)
  IPR012349 FMN-binding split barrel [G3DSA:2.30.110.10] (2-134)
  IPR019920 F420-binding domain, putative [TIGR03618] (10-132)
  IPR052019 F420H(2)-dependent biliverdin reductase/Heme oxygenase [PTHR35176] (1-136)

Radius of gyration: 18.21 Å; Cα contacts (8 Å, |Δi|>4): 625; chains: 2; bounding box: 44×48×42 Å